Protein AF-A0A935S6W1-F1 (afdb_monomer)

Secondary structure (DSSP, 8-state):
-HHHHHHHHHHHHHHHHHT-TTSTT--HHHHHHHHHHHHHHHHHHHHHHHHHSTT-EEEEEETTEEEEE--GGGHHHHHHHHHHHHHHH-PPPPP--EEEEEEEETTEEEEEETTS-EEEEGGG-S--TTT----TTTS--TTHHHHHHHHHHHHH---HHHHHHH---HHHH-EEEE--SSEEEEEEEEETTEEEEEE--SEEEEEEESSSBEEEEEETTT--EEESS-SS-EEEE-SS-----GGGG-B-HHHHHHHHHHHHHHHS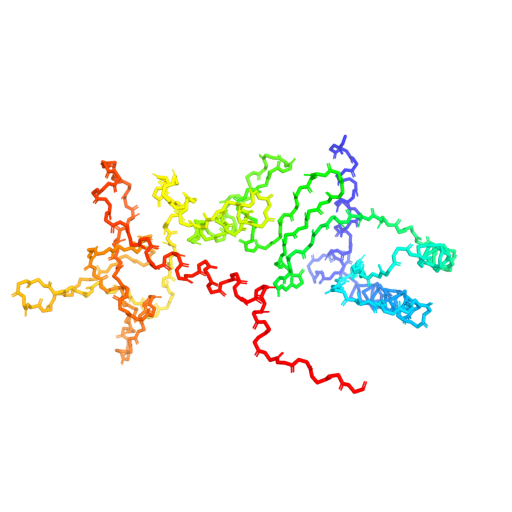----SPP---

Radius of gyration: 24.7 Å; Cα contacts (8 Å, |Δi|>4): 352; chains: 1; bounding box: 65×42×62 Å

Foldseek 3Di:
DVVVVVVVVVVVVLLVQCCDPPHPSPPVPVNVVVQVVQVVLVVVLVVQCPVPAPPKDWDEDDSHDTDIDGDPVCVVVNVVSQVVSCVVVVDDDDDFAFPDKQDPDRQAIWTQGPVRDIDGGDPLPPDPPPPNDCPPPPHFLAQQLLSVLLCCCVNVVDHSVRSVVPDLDVSNQKGKDADDDQKWKWWWDQDPNDTDIDTDDRIFIKGWAPDATWIWIAGNPPGDIDTPDDDDTHIDTCPDDDDDPSVVRRHDSVVSSVSNVVVVCSRVVPCPDDPPDD

Mean predicted aligned error: 8.98 Å

Sequence (278 aa):
MAIIEGFKEAANASYGNSNSIHSWLYDPKYTMETTINGQLLITMLVEQWILNIPEAQLLQTNTDGATLRFPKEYLPVYEEICKAWEITTKLTLEFADYQAMYIWDVNNYIGHYTSGKVKCKGRFEWEDLQNHKVSHLSKNKSHLIVSKALFNYFIHDIPPEKYISENRNIYDYCAGIRVKGDWKFVQSCYVKGKLVEKDLQATLRYYISTTGCKIIKRNISDGREIQVEAGTWLQQEFNIYEEKPWESYNVDDSYYLNEIYKEINNLVPVTNQLKMEF

Structure (mmCIF, N/CA/C/O backbone):
data_AF-A0A935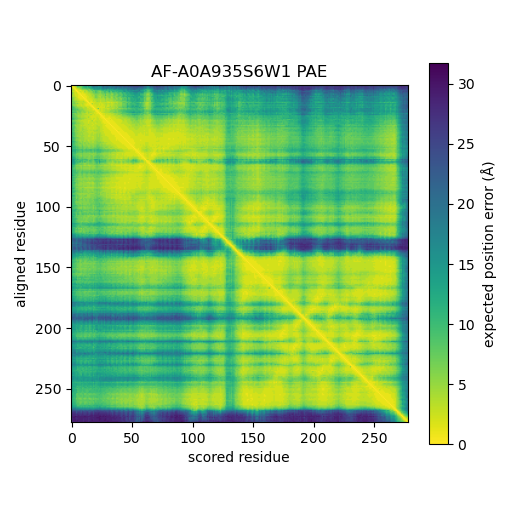S6W1-F1
#
_entry.id   AF-A0A935S6W1-F1
#
loop_
_atom_site.group_PDB
_atom_site.id
_atom_site.type_symbol
_atom_site.label_atom_id
_atom_site.label_alt_id
_atom_site.label_comp_id
_atom_site.label_asym_id
_atom_site.label_entity_id
_atom_site.label_seq_id
_atom_site.pdbx_PDB_ins_code
_atom_site.Cartn_x
_atom_site.Cartn_y
_atom_site.Cartn_z
_atom_site.occupancy
_atom_site.B_iso_or_equiv
_atom_site.auth_seq_id
_atom_site.auth_comp_id
_atom_site.auth_asym_id
_atom_site.auth_atom_id
_atom_site.pdbx_PDB_model_num
ATOM 1 N N . MET A 1 1 ? 24.262 -15.117 0.587 1.00 48.84 1 MET A N 1
ATOM 2 C CA . MET A 1 1 ? 23.266 -14.043 0.366 1.00 48.84 1 MET A CA 1
ATOM 3 C C . MET A 1 1 ? 23.433 -12.873 1.330 1.00 48.84 1 MET A C 1
ATOM 5 O O . MET A 1 1 ? 23.639 -11.779 0.833 1.00 48.84 1 MET A O 1
ATOM 9 N N . ALA A 1 2 ? 23.464 -13.071 2.656 1.00 55.12 2 ALA A N 1
ATOM 10 C CA . ALA A 1 2 ? 23.562 -11.965 3.630 1.00 55.12 2 ALA A CA 1
ATOM 11 C C . ALA A 1 2 ? 24.758 -11.002 3.430 1.00 55.12 2 ALA A C 1
ATOM 13 O O . ALA A 1 2 ? 24.611 -9.799 3.608 1.00 55.12 2 ALA A O 1
ATOM 14 N N . ILE A 1 3 ? 25.926 -11.510 3.015 1.00 60.03 3 ILE A N 1
ATOM 15 C CA . ILE A 1 3 ? 27.120 -10.678 2.764 1.00 60.03 3 ILE A CA 1
ATOM 16 C C . ILE A 1 3 ? 26.911 -9.724 1.570 1.00 60.03 3 ILE A C 1
ATOM 18 O O . ILE A 1 3 ? 27.333 -8.577 1.627 1.00 60.03 3 ILE A O 1
ATOM 22 N N . ILE A 1 4 ? 26.218 -10.166 0.513 1.00 69.31 4 ILE A N 1
ATOM 23 C CA . ILE A 1 4 ? 25.967 -9.356 -0.695 1.00 69.31 4 ILE A CA 1
ATOM 24 C C . ILE A 1 4 ? 24.925 -8.270 -0.401 1.00 69.31 4 ILE A C 1
ATOM 26 O O . ILE A 1 4 ? 25.126 -7.116 -0.770 1.00 69.31 4 ILE A O 1
ATOM 30 N N . GLU A 1 5 ? 23.851 -8.614 0.318 1.00 64.06 5 GLU A N 1
ATOM 31 C CA . GLU A 1 5 ? 22.860 -7.625 0.767 1.00 64.06 5 GLU A CA 1
ATOM 32 C C . GLU A 1 5 ? 23.493 -6.578 1.693 1.00 64.06 5 GLU A C 1
ATOM 34 O O . GLU A 1 5 ? 23.247 -5.389 1.525 1.00 64.06 5 GLU A O 1
ATOM 39 N N . GLY A 1 6 ? 24.381 -6.993 2.605 1.00 71.31 6 GLY A N 1
ATOM 40 C CA . GLY A 1 6 ? 25.103 -6.073 3.486 1.00 71.31 6 GLY A CA 1
ATOM 41 C C . GLY A 1 6 ? 25.972 -5.057 2.737 1.00 71.31 6 GLY A C 1
ATOM 42 O O . GLY A 1 6 ? 25.984 -3.883 3.100 1.00 71.31 6 GLY A O 1
ATOM 43 N N . PHE A 1 7 ? 26.657 -5.468 1.663 1.00 78.50 7 PHE A N 1
ATOM 44 C CA . PHE A 1 7 ? 27.426 -4.538 0.826 1.00 78.50 7 PHE A CA 1
ATOM 45 C C . PHE A 1 7 ? 26.536 -3.583 0.029 1.00 78.50 7 PHE A C 1
ATOM 47 O O . PHE A 1 7 ? 26.880 -2.409 -0.102 1.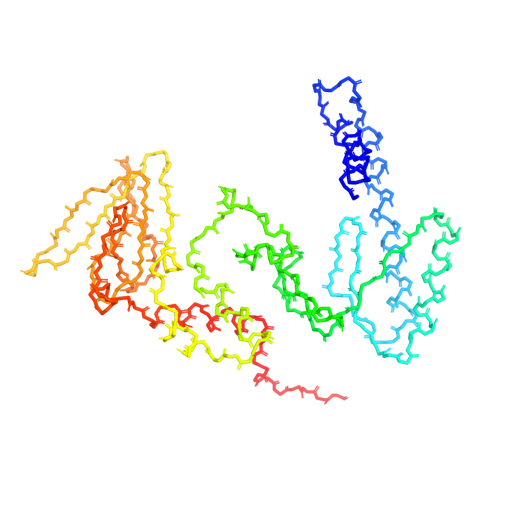00 78.50 7 PHE A O 1
ATOM 54 N N . LYS A 1 8 ? 25.382 -4.056 -0.458 1.00 76.25 8 LYS A N 1
ATOM 55 C CA . LYS A 1 8 ? 24.392 -3.202 -1.127 1.00 76.25 8 LYS A CA 1
ATOM 56 C C . LYS A 1 8 ? 23.873 -2.117 -0.180 1.00 76.25 8 LYS A C 1
ATOM 58 O O . LYS A 1 8 ? 23.869 -0.942 -0.540 1.00 76.25 8 LYS A O 1
ATOM 63 N N . GLU A 1 9 ? 23.504 -2.494 1.042 1.0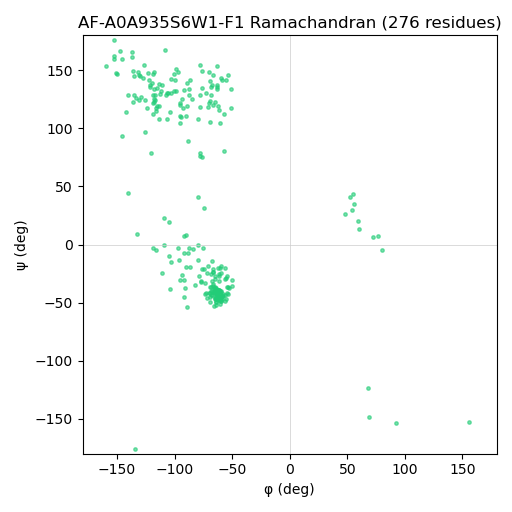0 78.88 9 GLU A N 1
ATOM 64 C CA . GLU A 1 9 ? 23.057 -1.543 2.066 1.00 78.88 9 GLU A CA 1
ATOM 65 C C . GLU A 1 9 ? 24.166 -0.557 2.457 1.00 78.88 9 GLU A C 1
ATOM 67 O O . GLU A 1 9 ? 23.918 0.643 2.542 1.00 78.88 9 GLU A O 1
ATOM 72 N N . ALA A 1 10 ? 25.410 -1.020 2.621 1.00 79.94 10 ALA A N 1
ATOM 73 C CA . ALA A 1 10 ? 26.544 -0.146 2.927 1.00 79.94 10 ALA A CA 1
ATOM 74 C C . ALA A 1 10 ? 26.835 0.867 1.800 1.00 79.94 10 ALA A C 1
ATOM 76 O O . ALA A 1 10 ? 27.119 2.035 2.075 1.00 79.94 10 ALA A O 1
ATOM 77 N N . ALA A 1 11 ? 26.724 0.449 0.535 1.00 79.12 11 ALA A N 1
ATOM 78 C CA . ALA A 1 11 ? 26.878 1.342 -0.610 1.00 79.12 11 ALA A CA 1
ATOM 79 C C . ALA A 1 11 ? 25.775 2.416 -0.627 1.00 79.12 11 ALA A C 1
ATOM 81 O O . ALA A 1 11 ? 26.072 3.608 -0.713 1.00 79.12 11 ALA A O 1
ATOM 82 N N . ASN A 1 12 ? 24.517 2.011 -0.427 1.00 81.81 12 ASN A N 1
ATOM 83 C CA . ASN A 1 12 ? 23.369 2.922 -0.388 1.00 81.81 12 ASN A CA 1
ATOM 84 C C . ASN A 1 12 ? 23.383 3.858 0.832 1.00 81.81 12 ASN A C 1
ATOM 86 O O . ASN A 1 12 ? 22.937 5.005 0.744 1.00 81.81 12 ASN A O 1
ATOM 90 N N . ALA A 1 13 ? 23.937 3.413 1.962 1.00 82.56 13 ALA A N 1
ATOM 91 C CA . ALA A 1 13 ? 24.075 4.229 3.166 1.00 82.56 13 ALA A CA 1
ATOM 92 C C . ALA A 1 13 ? 24.959 5.461 2.935 1.00 82.56 13 ALA A C 1
ATOM 94 O O . ALA A 1 13 ? 24.709 6.507 3.531 1.00 82.56 13 ALA A O 1
ATOM 95 N N . SER A 1 14 ? 25.956 5.368 2.049 1.00 82.81 14 SER A N 1
ATOM 96 C CA . SER A 1 14 ? 26.823 6.496 1.681 1.00 82.81 14 SER A CA 1
ATOM 97 C C . SER A 1 14 ? 26.014 7.641 1.063 1.00 82.81 14 SER A C 1
ATOM 99 O O . SER A 1 14 ? 26.142 8.784 1.495 1.00 82.81 14 SER A O 1
ATOM 101 N N . TYR A 1 15 ? 25.112 7.315 0.131 1.00 84.69 15 TYR A N 1
ATOM 102 C CA . TYR A 1 15 ? 24.179 8.268 -0.476 1.00 84.69 15 TYR A CA 1
ATOM 103 C C . TYR A 1 15 ? 23.151 8.807 0.536 1.00 84.69 15 TYR A C 1
ATOM 105 O O . TYR A 1 15 ? 22.868 10.001 0.574 1.00 84.69 15 TYR A O 1
ATOM 113 N N . GLY A 1 16 ? 22.608 7.963 1.420 1.00 83.81 16 GLY A N 1
ATOM 114 C CA . GLY A 1 16 ? 21.692 8.441 2.467 1.00 83.81 16 GLY A CA 1
ATOM 115 C C . GLY A 1 16 ? 22.363 9.435 3.425 1.00 83.81 16 GLY A C 1
ATOM 116 O O . GLY A 1 16 ? 21.780 10.449 3.814 1.00 83.81 16 GLY A O 1
ATOM 117 N N . ASN A 1 17 ? 23.623 9.169 3.766 1.00 86.00 17 ASN A N 1
ATOM 118 C CA . ASN A 1 17 ? 24.421 9.987 4.668 1.00 86.00 17 ASN A CA 1
ATOM 119 C C . ASN A 1 17 ? 24.904 11.298 4.043 1.00 86.00 17 ASN A C 1
ATOM 121 O O . ASN A 1 17 ? 25.191 12.225 4.801 1.00 86.00 17 ASN A O 1
ATOM 125 N N . SER A 1 18 ? 24.956 11.424 2.714 1.00 86.12 18 SER A N 1
ATOM 126 C CA . SER A 1 18 ? 25.301 12.696 2.071 1.00 86.12 18 SER A CA 1
ATOM 127 C C . SER A 1 18 ? 24.205 13.754 2.190 1.00 86.12 18 SER A C 1
ATOM 129 O O . SER A 1 18 ? 24.500 14.942 2.105 1.00 86.12 18 SER A O 1
ATOM 131 N N . ASN A 1 19 ? 22.964 13.357 2.488 1.00 88.19 19 ASN A N 1
ATOM 132 C CA . ASN A 1 19 ? 21.855 14.283 2.740 1.00 88.19 19 ASN A CA 1
ATOM 133 C C . ASN A 1 19 ? 21.677 14.653 4.229 1.00 88.19 19 ASN A C 1
ATOM 135 O O . ASN A 1 19 ? 20.850 15.494 4.577 1.00 88.19 19 ASN A O 1
ATOM 139 N N . SER A 1 20 ? 22.413 14.009 5.140 1.00 87.81 20 SER A N 1
ATOM 140 C CA . SER A 1 20 ? 22.263 14.226 6.582 1.00 87.81 20 SER A CA 1
ATOM 141 C C . SER A 1 20 ? 23.226 15.296 7.083 1.00 87.81 20 SER A C 1
ATOM 143 O O . SER A 1 20 ? 24.433 15.083 7.086 1.00 87.81 20 SER A O 1
ATOM 145 N N . ILE A 1 21 ? 22.702 16.410 7.601 1.00 87.56 21 ILE A N 1
ATOM 146 C CA . ILE A 1 21 ? 23.502 17.525 8.151 1.00 87.56 21 ILE A CA 1
ATOM 147 C C . ILE A 1 21 ? 24.418 17.126 9.321 1.00 87.56 21 ILE A C 1
ATOM 149 O O . ILE A 1 21 ? 25.340 17.857 9.669 1.00 87.56 21 ILE A O 1
ATOM 153 N N . HIS A 1 22 ? 24.143 15.987 9.961 1.00 89.69 22 HIS A N 1
ATOM 154 C CA . HIS A 1 22 ? 24.909 15.467 11.096 1.00 89.69 22 HIS A CA 1
ATOM 155 C C . HIS A 1 22 ? 25.945 14.418 10.682 1.00 89.69 22 HIS A C 1
ATOM 157 O O . HIS A 1 22 ? 26.681 13.905 11.523 1.00 89.69 22 HIS A O 1
ATOM 163 N N . SER A 1 23 ? 25.979 14.062 9.400 1.00 89.00 23 SER A N 1
ATOM 164 C CA . SER A 1 23 ? 26.914 13.093 8.858 1.00 89.00 23 SER A CA 1
ATOM 165 C C . SER A 1 23 ? 28.222 13.766 8.462 1.00 89.00 23 SER A C 1
ATOM 167 O O . SER A 1 23 ? 28.236 14.842 7.870 1.00 89.00 23 SER A O 1
ATOM 169 N N . TRP A 1 24 ? 29.337 13.085 8.707 1.00 88.94 24 TRP A N 1
ATOM 170 C CA . TRP A 1 24 ? 30.647 13.498 8.198 1.00 88.94 24 TRP A CA 1
ATOM 171 C C . TRP A 1 24 ? 30.757 13.383 6.664 1.00 88.94 24 TRP A C 1
ATOM 173 O O . TRP A 1 24 ? 31.675 13.947 6.080 1.00 88.94 24 TRP A O 1
ATOM 183 N N . LEU A 1 25 ? 29.819 12.674 6.023 1.00 88.31 25 LEU A N 1
ATOM 184 C CA . LEU A 1 25 ? 29.682 12.546 4.567 1.00 88.31 25 LEU A CA 1
ATOM 185 C C . LEU A 1 25 ? 28.745 13.595 3.950 1.00 88.31 25 LEU A C 1
ATOM 187 O O . LEU A 1 25 ? 28.404 13.461 2.779 1.00 88.31 25 LEU A O 1
ATOM 191 N N . TYR A 1 26 ? 28.280 14.589 4.717 1.00 90.44 26 TYR A N 1
ATOM 192 C CA . TYR A 1 26 ? 27.304 15.570 4.241 1.00 90.44 26 TYR A CA 1
ATOM 193 C C . TYR A 1 26 ? 27.795 16.316 2.990 1.00 90.44 26 TYR A C 1
ATOM 195 O O . TYR A 1 26 ? 28.722 17.124 3.052 1.00 90.44 26 TYR A O 1
ATOM 203 N N . ASP A 1 27 ? 27.125 16.060 1.869 1.00 90.62 27 ASP A N 1
ATOM 204 C CA . ASP A 1 27 ? 27.314 16.729 0.588 1.00 90.62 27 ASP A CA 1
ATOM 205 C C . ASP A 1 27 ? 25.948 16.825 -0.129 1.00 90.62 27 ASP A C 1
ATOM 207 O O . ASP A 1 27 ? 25.509 15.898 -0.832 1.00 90.62 27 ASP A O 1
ATOM 211 N N . PRO A 1 28 ? 25.229 17.949 0.047 1.00 89.25 28 PRO A N 1
ATOM 212 C CA . PRO A 1 28 ? 23.928 18.142 -0.582 1.00 89.25 28 PRO A CA 1
ATOM 213 C C . PRO A 1 28 ? 24.037 18.281 -2.107 1.00 89.25 28 PRO A C 1
ATOM 215 O O . PRO A 1 28 ? 23.080 17.954 -2.810 1.00 89.25 28 PRO A O 1
ATOM 218 N N . LYS A 1 29 ? 25.189 18.721 -2.641 1.00 91.56 29 LYS A N 1
ATOM 219 C CA . LYS A 1 29 ? 25.395 18.828 -4.089 1.00 91.56 29 LYS A CA 1
ATOM 220 C C . LYS A 1 29 ? 25.476 17.436 -4.705 1.00 91.56 29 LYS A C 1
ATOM 222 O O . LYS A 1 29 ? 24.740 17.168 -5.648 1.00 91.56 2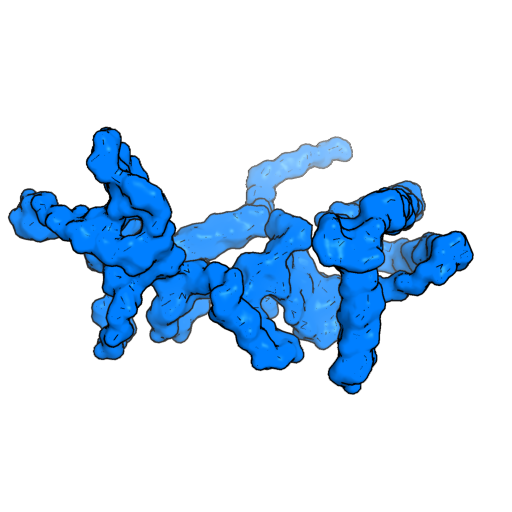9 LYS A O 1
ATOM 227 N N . TYR A 1 30 ? 26.296 16.552 -4.138 1.00 89.31 30 TYR A N 1
ATOM 228 C CA . TYR A 1 30 ? 26.402 15.159 -4.581 1.00 89.31 30 TYR A CA 1
ATOM 229 C C . TYR A 1 30 ? 25.043 14.442 -4.560 1.00 89.31 30 TYR A C 1
ATOM 231 O O . TYR A 1 30 ? 24.668 13.766 -5.522 1.00 89.31 30 TYR A O 1
ATOM 239 N N . THR A 1 31 ? 24.270 14.643 -3.489 1.00 88.31 31 THR A N 1
ATOM 240 C CA . THR A 1 31 ? 22.926 14.062 -3.342 1.00 88.31 31 THR A CA 1
ATOM 241 C C . THR A 1 31 ? 21.987 14.526 -4.463 1.00 88.31 31 THR A C 1
ATOM 243 O O . THR A 1 31 ? 21.323 13.710 -5.107 1.00 88.31 31 THR A O 1
ATOM 246 N N . MET A 1 32 ? 21.936 15.834 -4.727 1.00 90.56 32 MET A N 1
ATOM 247 C CA . MET A 1 32 ? 21.066 16.396 -5.765 1.00 90.56 32 MET A CA 1
ATOM 248 C C . MET A 1 32 ? 21.522 16.025 -7.177 1.00 90.56 32 MET A C 1
ATOM 250 O O . MET A 1 32 ? 20.701 15.672 -8.015 1.00 90.56 32 MET A O 1
ATOM 254 N N . GLU A 1 33 ? 22.825 16.058 -7.444 1.00 91.44 33 GLU A N 1
ATOM 255 C CA . GLU A 1 33 ? 23.381 15.685 -8.746 1.00 91.44 33 GLU A CA 1
ATOM 256 C C . GLU A 1 33 ? 23.056 14.224 -9.082 1.00 91.44 33 GLU A C 1
ATOM 258 O O . GLU A 1 33 ? 22.608 13.922 -10.187 1.00 91.44 33 GLU A O 1
ATOM 263 N N . THR A 1 34 ? 23.170 13.328 -8.099 1.00 88.44 34 THR A N 1
ATOM 264 C CA . THR A 1 34 ? 22.818 11.912 -8.265 1.00 88.44 34 THR A CA 1
ATOM 265 C C . THR A 1 34 ? 21.322 11.722 -8.536 1.00 88.44 34 THR A C 1
ATOM 267 O O . THR A 1 34 ? 20.957 10.984 -9.451 1.00 88.44 34 THR A O 1
ATOM 270 N N . THR A 1 35 ? 20.439 12.397 -7.788 1.00 89.75 35 THR A N 1
ATOM 271 C CA . THR A 1 35 ? 18.979 12.240 -7.961 1.00 89.75 35 THR A CA 1
ATOM 272 C C . THR A 1 35 ? 18.466 12.816 -9.268 1.00 89.75 35 THR A C 1
ATOM 274 O O . THR A 1 35 ? 17.690 12.155 -9.957 1.00 89.75 35 THR A O 1
ATOM 277 N N . ILE A 1 36 ? 18.910 14.021 -9.628 1.00 91.31 36 ILE A N 1
ATOM 278 C CA . ILE A 1 36 ? 18.504 14.685 -10.869 1.00 91.31 36 ILE A CA 1
ATOM 279 C C . ILE A 1 36 ? 18.964 13.856 -12.066 1.00 91.31 36 ILE A C 1
ATOM 281 O O . ILE A 1 36 ? 18.160 13.571 -12.952 1.00 91.31 36 ILE A O 1
ATOM 285 N N . ASN A 1 37 ? 20.220 13.398 -12.067 1.00 91.56 37 ASN A N 1
ATOM 286 C CA . ASN A 1 37 ? 20.717 12.538 -13.137 1.00 91.56 37 ASN A CA 1
ATOM 287 C C . ASN A 1 37 ? 19.917 11.232 -13.220 1.00 91.56 37 ASN A C 1
ATOM 289 O O . ASN A 1 37 ? 19.485 10.868 -14.308 1.00 91.56 37 ASN A O 1
ATOM 293 N N . GLY A 1 38 ? 19.640 10.564 -12.094 1.00 90.25 38 GLY A N 1
ATOM 294 C CA . GLY A 1 38 ? 18.822 9.346 -12.084 1.00 90.25 38 GLY A CA 1
ATOM 295 C C . GLY A 1 38 ? 17.442 9.549 -12.722 1.00 90.25 38 GLY A C 1
ATOM 296 O O . GLY A 1 38 ? 17.045 8.788 -13.605 1.00 90.25 38 GLY A O 1
ATOM 297 N N . GLN A 1 39 ? 16.745 10.627 -12.354 1.00 90.94 39 GLN A N 1
ATOM 298 C CA . GLN A 1 39 ? 15.432 10.955 -12.918 1.00 90.94 39 GLN A CA 1
ATOM 299 C C . GLN A 1 39 ? 15.497 11.264 -14.418 1.00 90.94 39 GLN A C 1
ATOM 301 O O . GLN A 1 39 ? 14.649 10.790 -15.178 1.00 90.94 39 GLN A O 1
ATOM 306 N N . LEU A 1 40 ? 16.504 12.020 -14.866 1.00 92.62 40 LEU A N 1
ATOM 307 C CA . LEU A 1 40 ? 16.692 12.339 -16.284 1.00 92.62 40 LEU A CA 1
ATOM 308 C C . LEU A 1 40 ? 17.003 11.087 -17.112 1.00 92.62 40 LEU A C 1
ATOM 310 O O . LEU A 1 40 ? 16.454 10.922 -18.199 1.00 92.62 40 LEU A O 1
ATOM 314 N N . LEU A 1 41 ? 17.827 10.177 -16.588 1.00 93.12 41 LEU A N 1
ATOM 315 C CA . LEU A 1 41 ? 18.189 8.936 -17.273 1.00 93.12 41 LEU A CA 1
ATOM 316 C C . LEU A 1 41 ? 16.990 7.993 -17.447 1.00 93.12 41 LEU A C 1
ATOM 318 O O . LEU A 1 41 ? 16.818 7.426 -18.528 1.00 93.12 41 LEU A O 1
ATOM 322 N N . ILE A 1 42 ? 16.140 7.853 -16.424 1.00 92.56 42 ILE A N 1
ATOM 323 C CA . ILE A 1 42 ? 14.894 7.076 -16.529 1.00 92.56 42 ILE A CA 1
ATOM 324 C C . ILE A 1 42 ? 13.899 7.761 -17.469 1.00 92.56 42 ILE A C 1
ATOM 326 O O . ILE A 1 42 ? 13.261 7.090 -18.276 1.00 92.56 42 ILE A O 1
ATOM 330 N N . THR A 1 43 ? 13.798 9.092 -17.420 1.00 93.25 43 THR A N 1
ATOM 331 C CA . THR A 1 43 ? 12.924 9.857 -18.327 1.00 93.25 43 THR A CA 1
ATOM 332 C C . THR A 1 43 ? 13.333 9.649 -19.783 1.00 93.25 43 THR A C 1
ATOM 334 O O . THR A 1 43 ? 12.479 9.365 -20.618 1.00 93.25 43 THR A O 1
ATOM 337 N N . MET A 1 44 ? 14.636 9.691 -20.070 1.00 93.81 44 MET A N 1
ATOM 338 C CA . MET A 1 44 ? 15.187 9.397 -21.393 1.00 93.81 44 MET A CA 1
ATOM 339 C C . MET A 1 44 ? 14.803 7.987 -21.867 1.00 93.81 44 MET A C 1
ATOM 341 O O . MET A 1 44 ? 14.391 7.822 -23.010 1.00 93.81 44 MET A O 1
ATOM 345 N N . LEU A 1 45 ? 14.895 6.972 -21.000 1.00 93.88 45 LEU A N 1
ATOM 346 C CA . LEU A 1 45 ? 14.512 5.596 -21.342 1.00 93.88 45 LEU A CA 1
ATOM 347 C C . LEU A 1 45 ? 13.015 5.478 -21.661 1.00 93.88 45 LEU A C 1
ATOM 349 O O . LEU A 1 45 ? 12.631 4.892 -22.671 1.00 93.88 45 LEU A O 1
ATOM 353 N N . VAL A 1 46 ? 12.174 6.063 -20.807 1.00 94.19 46 VAL A N 1
ATOM 354 C CA . VAL A 1 46 ? 10.716 6.041 -20.959 1.00 94.19 46 VAL A CA 1
ATOM 355 C C . VAL A 1 46 ? 10.278 6.759 -22.234 1.0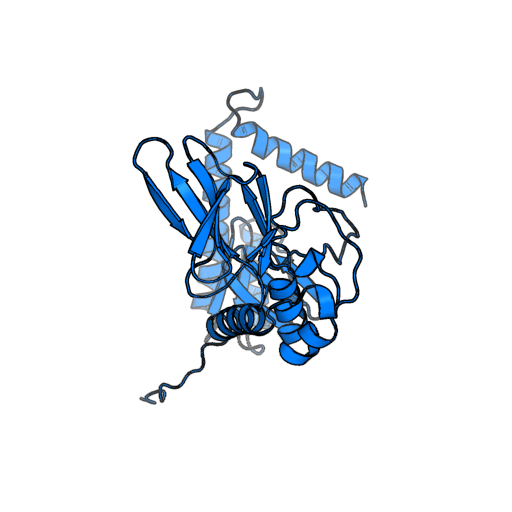0 94.19 46 VAL A C 1
ATOM 357 O O . VAL A 1 46 ? 9.419 6.250 -22.951 1.00 94.19 46 VAL A O 1
ATOM 360 N N . GLU A 1 47 ? 10.878 7.908 -22.546 1.00 94.25 47 GLU A N 1
ATOM 361 C CA . GLU A 1 47 ? 10.603 8.644 -23.781 1.00 94.25 47 GLU A CA 1
ATOM 362 C C . GLU A 1 47 ? 10.946 7.801 -25.016 1.00 94.25 47 GLU A C 1
ATOM 364 O O . GLU A 1 47 ? 10.121 7.679 -25.922 1.00 94.25 47 GLU A O 1
ATOM 369 N N . GLN A 1 48 ? 12.110 7.140 -25.026 1.00 93.81 48 GLN A N 1
ATOM 370 C CA . GLN A 1 48 ? 12.490 6.248 -26.125 1.00 93.81 48 GLN A CA 1
ATOM 371 C C . GLN A 1 48 ? 11.492 5.101 -26.306 1.00 93.81 48 GLN A C 1
ATOM 373 O O . GLN A 1 48 ? 11.137 4.783 -27.439 1.00 93.81 48 GLN A O 1
ATOM 378 N N . TRP A 1 49 ? 10.995 4.499 -25.224 1.00 94.25 49 TRP A N 1
ATOM 379 C CA . TRP A 1 49 ? 9.970 3.461 -25.334 1.00 94.25 49 TRP A CA 1
ATOM 380 C C . TRP A 1 49 ? 8.662 3.988 -25.922 1.00 94.25 49 TRP A C 1
ATOM 382 O O . TRP A 1 49 ? 8.140 3.390 -26.857 1.00 94.25 49 TRP A O 1
ATOM 392 N N . ILE A 1 50 ? 8.146 5.106 -25.405 1.00 93.69 50 ILE A N 1
ATOM 393 C CA . ILE A 1 50 ? 6.848 5.651 -25.829 1.00 93.69 50 ILE A CA 1
ATOM 394 C C . ILE A 1 50 ? 6.883 6.107 -27.295 1.00 93.69 50 ILE A C 1
ATOM 396 O O . ILE A 1 50 ? 5.896 5.944 -28.008 1.00 93.69 50 ILE A O 1
ATOM 400 N N . LEU A 1 51 ? 8.004 6.665 -27.759 1.00 93.31 51 LEU A N 1
ATOM 401 C CA . LEU A 1 51 ? 8.123 7.168 -29.131 1.00 93.31 51 LEU A CA 1
ATOM 402 C C . LEU A 1 51 ? 8.327 6.063 -30.175 1.00 93.31 51 LEU A C 1
ATOM 404 O O . LEU A 1 51 ? 7.897 6.227 -31.315 1.00 93.31 51 LEU A O 1
ATOM 408 N N . ASN A 1 52 ? 8.987 4.960 -29.811 1.00 93.56 52 ASN A N 1
ATOM 409 C CA . ASN A 1 52 ? 9.376 3.918 -30.767 1.00 93.56 52 ASN A CA 1
ATOM 410 C C . ASN A 1 52 ? 8.492 2.663 -30.717 1.00 93.56 52 ASN A C 1
ATOM 412 O O . ASN A 1 52 ? 8.551 1.852 -31.640 1.00 93.56 52 ASN A O 1
ATOM 416 N N . ILE A 1 53 ? 7.686 2.482 -29.666 1.00 93.31 53 ILE A N 1
ATOM 417 C CA . ILE A 1 53 ? 6.814 1.314 -29.504 1.00 93.31 53 ILE A CA 1
ATOM 418 C C . ILE A 1 53 ? 5.347 1.762 -29.577 1.00 93.31 53 ILE A C 1
ATOM 420 O O . ILE A 1 53 ? 4.839 2.375 -28.634 1.00 93.31 53 ILE A O 1
ATOM 424 N N . PRO A 1 54 ? 4.637 1.448 -30.674 1.00 91.38 54 PRO A N 1
ATOM 425 C CA . PRO A 1 54 ? 3.204 1.688 -30.783 1.00 91.38 54 PRO A CA 1
ATOM 426 C C . PRO A 1 54 ? 2.427 1.031 -29.638 1.00 91.38 54 PRO A C 1
ATOM 428 O O . PRO A 1 54 ? 2.754 -0.070 -29.196 1.00 91.38 54 PRO A O 1
ATOM 431 N N . GLU A 1 55 ? 1.398 1.724 -29.147 1.00 90.31 55 GLU A N 1
ATOM 432 C CA . GLU A 1 55 ? 0.545 1.276 -28.032 1.00 90.31 55 GLU A CA 1
ATOM 433 C C . GLU A 1 55 ? 1.286 1.038 -26.701 1.00 90.31 55 GLU A C 1
ATOM 435 O O . GLU A 1 55 ? 0.718 0.472 -25.762 1.00 90.31 55 GLU A O 1
ATOM 440 N N . ALA A 1 56 ? 2.536 1.497 -26.580 1.00 92.38 56 ALA A N 1
ATOM 441 C CA . ALA A 1 56 ? 3.251 1.466 -25.318 1.00 92.38 56 ALA A CA 1
ATOM 442 C C . ALA A 1 56 ? 2.577 2.384 -24.293 1.00 92.38 56 ALA A C 1
ATOM 444 O O . ALA A 1 56 ? 2.434 3.592 -24.485 1.00 92.38 56 ALA A O 1
ATOM 445 N N . GLN A 1 57 ? 2.192 1.799 -23.165 1.00 90.81 57 GLN A N 1
ATOM 446 C CA . GLN A 1 57 ? 1.597 2.499 -22.044 1.00 90.81 57 GLN A CA 1
ATOM 447 C C . GLN A 1 57 ? 2.519 2.406 -20.835 1.00 90.81 57 GLN A C 1
ATOM 449 O O . GLN A 1 57 ? 2.787 1.325 -20.304 1.00 90.81 57 GLN A O 1
ATOM 454 N N . LEU A 1 58 ? 2.967 3.563 -20.363 1.00 91.81 58 LEU A N 1
ATOM 455 C CA . LEU A 1 58 ? 3.669 3.672 -19.096 1.00 91.81 58 LEU A CA 1
ATOM 456 C C .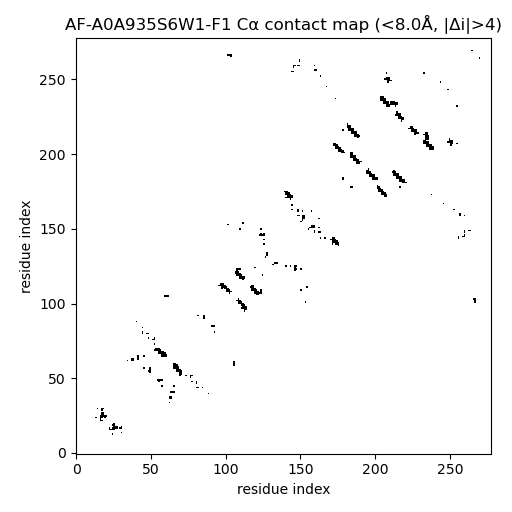 LEU A 1 58 ? 2.684 3.445 -17.944 1.00 91.81 58 LEU A C 1
ATOM 458 O O . LEU A 1 58 ? 1.721 4.195 -17.795 1.00 91.81 58 LEU A O 1
ATOM 462 N N . LEU A 1 59 ? 2.919 2.407 -17.142 1.00 89.12 59 LEU A N 1
ATOM 463 C CA . LEU A 1 59 ? 2.046 2.049 -16.021 1.00 89.12 59 LEU A CA 1
ATOM 464 C C . LEU A 1 59 ? 2.486 2.709 -14.714 1.00 89.12 59 LEU A C 1
ATOM 466 O O . LEU A 1 59 ? 1.663 3.234 -13.970 1.00 89.12 59 LEU A O 1
ATOM 470 N N . GLN A 1 60 ? 3.785 2.673 -14.426 1.00 87.25 60 GLN A N 1
ATOM 471 C CA . GLN A 1 60 ? 4.377 3.265 -13.229 1.00 87.25 60 GLN A CA 1
ATOM 472 C C . GLN A 1 60 ? 5.808 3.699 -13.508 1.00 87.25 60 GLN A C 1
ATOM 474 O O . GLN A 1 60 ? 6.542 3.024 -14.230 1.00 87.25 60 GLN A O 1
ATOM 479 N N . THR A 1 61 ? 6.221 4.776 -12.851 1.00 87.81 61 THR A N 1
ATOM 480 C CA . THR A 1 61 ? 7.626 5.150 -12.697 1.00 87.81 61 THR A CA 1
ATOM 481 C C . THR A 1 61 ? 7.905 5.443 -11.234 1.00 87.81 61 THR A C 1
ATOM 483 O O . THR A 1 61 ? 7.048 5.947 -10.505 1.00 87.81 61 THR A O 1
ATOM 486 N N . ASN A 1 62 ? 9.106 5.097 -10.797 1.00 81.19 62 ASN A N 1
ATOM 487 C CA . ASN A 1 62 ? 9.648 5.462 -9.500 1.00 81.19 62 ASN A CA 1
ATOM 488 C C . ASN A 1 62 ? 11.095 5.951 -9.682 1.00 81.19 62 ASN A C 1
ATOM 490 O O . ASN A 1 62 ? 11.582 6.048 -10.807 1.00 81.19 62 ASN A O 1
ATOM 494 N N . THR A 1 63 ? 11.782 6.253 -8.581 1.00 73.38 63 THR A N 1
ATOM 495 C CA . THR A 1 63 ? 13.141 6.816 -8.560 1.00 73.38 63 THR A CA 1
ATOM 496 C C . THR A 1 63 ? 14.159 6.058 -9.420 1.00 73.38 63 THR A C 1
ATOM 498 O O . THR A 1 63 ? 15.044 6.684 -9.994 1.00 73.38 63 THR A O 1
ATOM 501 N N . ASP A 1 64 ? 14.049 4.733 -9.503 1.00 78.44 64 ASP A N 1
ATOM 502 C CA . ASP A 1 64 ? 15.047 3.842 -10.103 1.00 78.44 64 ASP A CA 1
ATOM 503 C C . ASP A 1 64 ? 14.454 2.810 -11.076 1.00 78.44 64 ASP A C 1
ATOM 505 O O . ASP A 1 64 ? 15.155 1.905 -11.523 1.00 78.44 64 ASP A O 1
ATOM 509 N N . GLY A 1 65 ? 13.170 2.925 -11.425 1.00 85.69 65 GLY A N 1
ATOM 510 C CA . GLY A 1 65 ? 12.508 1.923 -12.251 1.00 85.69 65 GLY A CA 1
ATOM 511 C C . GLY A 1 65 ? 11.247 2.424 -12.935 1.00 85.69 65 GLY A C 1
ATOM 512 O O . GLY A 1 65 ? 10.562 3.328 -12.456 1.00 85.69 65 GLY A O 1
ATOM 513 N N . ALA A 1 66 ? 10.926 1.797 -14.060 1.00 90.94 66 ALA A N 1
ATOM 514 C CA . ALA A 1 66 ? 9.731 2.067 -14.840 1.00 90.94 66 ALA A CA 1
ATOM 515 C C . ALA A 1 66 ? 9.076 0.747 -15.262 1.00 90.94 66 ALA A C 1
ATOM 517 O O . ALA A 1 66 ? 9.755 -0.246 -15.509 1.00 90.94 66 ALA A O 1
ATOM 518 N N . THR A 1 67 ? 7.747 0.735 -15.317 1.00 91.81 67 THR A N 1
ATOM 519 C CA . THR A 1 67 ? 6.949 -0.411 -15.762 1.00 91.81 67 THR A CA 1
ATOM 520 C C . THR A 1 67 ? 6.162 -0.017 -17.000 1.00 91.81 67 THR A C 1
ATOM 522 O O . THR A 1 67 ? 5.407 0.958 -16.978 1.00 91.81 67 THR A O 1
ATOM 525 N N . LEU A 1 68 ? 6.324 -0.796 -18.065 1.00 92.88 68 LEU A N 1
ATOM 526 C CA . LEU A 1 68 ? 5.729 -0.549 -19.370 1.00 92.88 68 LEU A CA 1
ATOM 527 C C . LEU A 1 68 ? 4.815 -1.712 -19.761 1.00 92.88 68 LEU A C 1
ATOM 529 O O . LEU A 1 68 ? 5.170 -2.875 -19.580 1.00 92.88 68 LEU A O 1
ATOM 533 N N . ARG A 1 69 ? 3.655 -1.399 -20.337 1.00 92.88 69 ARG A N 1
ATOM 534 C CA . ARG A 1 69 ? 2.798 -2.354 -21.042 1.00 92.88 69 ARG A CA 1
ATOM 535 C C . ARG A 1 69 ? 2.895 -2.082 -22.533 1.00 92.88 69 ARG A C 1
ATOM 537 O O . ARG A 1 69 ? 2.681 -0.953 -22.951 1.00 92.88 69 ARG A O 1
ATOM 544 N N . PHE A 1 70 ? 3.168 -3.109 -23.326 1.00 93.44 70 PHE A N 1
ATOM 545 C CA . PHE A 1 70 ? 3.255 -2.990 -24.778 1.00 93.44 70 PHE A CA 1
ATOM 546 C C . PHE A 1 70 ? 2.915 -4.327 -25.463 1.00 93.44 70 PHE A C 1
ATOM 548 O O . PHE A 1 70 ? 2.964 -5.378 -24.808 1.00 93.44 70 PHE A O 1
ATOM 555 N N . PRO A 1 71 ? 2.546 -4.321 -26.758 1.00 93.81 71 PRO A N 1
ATOM 556 C CA . PRO A 1 71 ? 2.317 -5.545 -27.523 1.00 93.81 71 PRO A CA 1
ATOM 557 C C . PRO A 1 71 ? 3.593 -6.389 -27.660 1.00 93.81 71 PRO A C 1
ATOM 559 O O . PRO A 1 71 ? 4.669 -5.872 -27.954 1.00 93.81 71 PRO A O 1
ATOM 562 N N . LYS A 1 72 ? 3.479 -7.715 -27.499 1.00 91.62 72 LYS A N 1
ATOM 563 C CA . LYS A 1 72 ? 4.636 -8.639 -27.490 1.00 91.62 72 LYS A CA 1
ATOM 564 C C . LYS A 1 72 ? 5.465 -8.626 -28.779 1.00 91.62 72 LYS A C 1
ATOM 566 O O . LYS A 1 72 ? 6.640 -8.975 -28.743 1.00 91.62 72 LYS A O 1
ATOM 571 N N . GLU A 1 73 ? 4.869 -8.239 -29.901 1.00 93.75 73 GLU A N 1
ATOM 572 C CA . GLU A 1 73 ? 5.554 -8.120 -31.194 1.00 93.75 73 GLU A CA 1
ATOM 573 C C . GLU A 1 73 ? 6.696 -7.093 -31.187 1.00 93.75 73 GLU A C 1
ATOM 575 O O . GLU A 1 73 ? 7.675 -7.275 -31.905 1.00 93.75 73 GLU A O 1
ATOM 580 N N . TYR A 1 74 ? 6.629 -6.077 -30.320 1.00 93.88 74 TYR A N 1
ATOM 581 C CA . TYR A 1 74 ? 7.664 -5.048 -30.187 1.00 93.88 74 TYR A CA 1
ATOM 582 C C . TYR A 1 74 ? 8.755 -5.394 -29.166 1.00 93.88 74 TYR A C 1
ATOM 584 O O . TYR A 1 74 ? 9.615 -4.560 -28.884 1.00 93.88 74 TYR A O 1
ATOM 592 N N . LEU A 1 75 ? 8.773 -6.619 -28.630 1.00 93.12 75 LEU A N 1
ATOM 593 C CA . LEU A 1 75 ? 9.824 -7.065 -27.710 1.00 93.12 75 LEU A CA 1
ATOM 594 C C . LEU A 1 75 ? 11.251 -6.890 -28.276 1.00 93.12 75 LEU A C 1
ATOM 596 O O . LEU A 1 75 ? 12.101 -6.395 -27.537 1.00 93.12 75 LEU A O 1
ATOM 600 N N . PRO A 1 76 ? 11.536 -7.180 -29.564 1.00 94.94 76 PRO A N 1
ATOM 601 C CA . PRO A 1 76 ? 12.869 -6.941 -30.123 1.00 94.94 76 PRO A CA 1
ATOM 602 C C . PRO A 1 76 ? 13.274 -5.459 -30.103 1.00 94.94 76 PRO A C 1
ATOM 604 O O . PRO A 1 76 ? 14.416 -5.139 -29.786 1.00 94.94 76 PRO A O 1
ATOM 607 N N . VAL A 1 77 ? 12.326 -4.557 -30.389 1.00 94.38 77 VAL A N 1
ATOM 608 C CA . VAL A 1 77 ? 12.547 -3.100 -30.373 1.00 94.38 77 VAL A CA 1
ATOM 609 C C . VAL A 1 77 ? 12.803 -2.617 -28.945 1.00 94.38 77 VAL A C 1
ATOM 611 O O . VAL A 1 77 ? 13.727 -1.845 -28.702 1.00 94.38 77 VAL A O 1
ATOM 614 N N . TYR A 1 78 ? 12.025 -3.118 -27.981 1.00 94.25 78 TYR A N 1
ATOM 615 C CA . TYR A 1 78 ? 12.234 -2.849 -26.560 1.00 94.25 78 TYR A CA 1
ATOM 616 C C . TYR A 1 78 ? 13.645 -3.248 -26.103 1.00 94.25 78 TYR A C 1
ATOM 618 O O . TYR A 1 78 ? 14.337 -2.449 -25.470 1.00 94.25 78 TYR A O 1
ATOM 626 N N . GLU A 1 79 ? 14.099 -4.456 -26.451 1.00 93.88 79 GLU A N 1
ATOM 627 C CA . GLU A 1 79 ? 15.439 -4.934 -26.097 1.00 93.88 79 GLU A CA 1
ATOM 628 C C . GLU A 1 79 ? 16.556 -4.103 -26.740 1.00 93.88 79 GLU A C 1
ATOM 630 O O . GLU A 1 79 ? 17.584 -3.865 -26.104 1.00 93.88 79 GLU A O 1
ATOM 635 N N . GLU A 1 80 ? 16.376 -3.662 -27.987 1.00 95.69 80 GLU A N 1
ATOM 636 C CA . GLU A 1 80 ? 17.337 -2.803 -28.684 1.00 95.69 80 GLU A CA 1
ATOM 637 C C . GLU A 1 80 ? 17.485 -1.446 -27.986 1.00 95.69 80 GLU A C 1
ATOM 639 O O . GLU A 1 80 ? 18.607 -1.021 -27.698 1.00 95.69 80 GLU A O 1
ATOM 644 N N . ILE A 1 81 ? 16.364 -0.809 -27.630 1.00 94.50 81 ILE A N 1
ATOM 645 C CA . ILE A 1 81 ? 16.348 0.465 -26.898 1.00 94.50 81 ILE A CA 1
ATOM 646 C C . ILE A 1 81 ? 17.036 0.316 -25.538 1.00 94.50 81 ILE A C 1
ATOM 648 O O . ILE A 1 81 ? 17.877 1.142 -25.177 1.00 94.50 81 ILE A O 1
ATOM 652 N N . CYS A 1 82 ? 16.721 -0.749 -24.796 1.00 94.06 82 CYS A N 1
ATOM 653 C CA . CYS A 1 82 ? 17.339 -1.021 -23.500 1.00 94.06 82 CYS A CA 1
ATOM 654 C C . CYS A 1 82 ? 18.859 -1.188 -23.626 1.00 94.06 82 CYS A C 1
ATOM 656 O O . CYS A 1 82 ? 19.601 -0.535 -22.898 1.00 94.06 82 CYS A O 1
ATOM 658 N N . LYS A 1 83 ? 19.338 -1.976 -24.598 1.00 94.62 83 LYS A N 1
ATOM 659 C CA . LYS A 1 83 ? 20.781 -2.164 -24.840 1.00 94.62 83 LYS A CA 1
ATOM 660 C C . LYS A 1 83 ? 21.474 -0.861 -25.239 1.00 94.62 83 LYS A C 1
ATOM 662 O O . LYS A 1 83 ? 22.563 -0.569 -24.746 1.00 94.62 83 LYS A O 1
ATOM 667 N N . ALA A 1 84 ? 20.860 -0.061 -26.110 1.00 94.19 84 ALA A N 1
ATOM 668 C CA . ALA A 1 84 ? 21.401 1.240 -26.505 1.00 94.19 84 ALA A CA 1
ATOM 669 C C . ALA A 1 84 ? 21.515 2.196 -25.304 1.00 94.19 84 ALA A C 1
ATOM 671 O O . ALA A 1 84 ? 22.516 2.909 -25.157 1.00 94.19 84 ALA A O 1
ATOM 672 N N . TRP A 1 85 ? 20.522 2.171 -24.413 1.00 94.88 85 TRP A N 1
ATOM 673 C CA . TRP A 1 85 ? 20.543 2.931 -23.169 1.00 94.88 85 TRP A CA 1
ATOM 674 C C . TRP A 1 85 ? 21.656 2.448 -22.228 1.00 94.88 85 TRP A C 1
ATOM 676 O O . TRP A 1 85 ? 22.437 3.277 -21.769 1.00 94.88 85 TRP A O 1
ATOM 686 N N . GLU A 1 86 ? 21.808 1.136 -22.007 1.00 93.81 86 GLU A N 1
ATOM 687 C CA . GLU A 1 86 ? 22.874 0.569 -21.158 1.00 93.81 86 GLU A CA 1
ATOM 688 C C . GLU A 1 86 ? 24.278 0.927 -21.667 1.00 93.81 86 GLU A C 1
ATOM 690 O O . GLU A 1 86 ? 25.162 1.272 -20.882 1.00 93.81 86 GLU A O 1
ATOM 695 N N . ILE A 1 87 ? 24.491 0.912 -22.988 1.00 93.81 87 ILE A N 1
ATOM 696 C CA . ILE A 1 87 ? 25.765 1.323 -23.603 1.00 93.81 87 ILE A CA 1
ATOM 697 C C . ILE A 1 87 ? 26.052 2.806 -23.332 1.00 93.81 87 ILE A C 1
ATOM 699 O O . ILE A 1 87 ? 27.188 3.179 -23.030 1.00 93.81 87 ILE A O 1
ATOM 703 N N . THR A 1 88 ? 25.025 3.651 -23.432 1.00 92.06 88 THR A N 1
ATOM 704 C CA . THR A 1 88 ? 25.150 5.106 -23.270 1.00 92.06 88 THR A CA 1
ATOM 705 C C . THR A 1 88 ? 25.406 5.488 -21.814 1.00 92.06 88 THR A C 1
ATOM 707 O O . THR A 1 88 ? 26.293 6.292 -21.525 1.00 92.06 88 THR A O 1
ATOM 710 N N . THR A 1 89 ? 24.647 4.907 -20.885 1.00 90.00 89 THR A N 1
ATOM 711 C CA . THR A 1 89 ? 24.698 5.253 -19.457 1.00 90.00 89 THR A CA 1
ATOM 712 C C . THR A 1 89 ? 25.762 4.476 -18.692 1.00 90.00 89 THR A C 1
ATOM 714 O O . THR A 1 89 ? 26.180 4.915 -17.621 1.00 90.00 89 THR A O 1
ATOM 717 N N . LYS A 1 90 ? 26.223 3.342 -19.241 1.00 91.69 90 LYS A N 1
ATOM 718 C CA . LYS A 1 90 ? 27.081 2.351 -18.569 1.00 91.69 90 LYS A 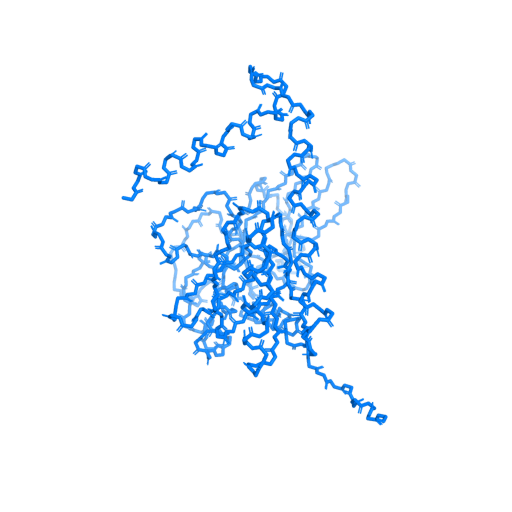CA 1
ATOM 719 C C . LYS A 1 90 ? 26.440 1.752 -17.313 1.00 91.69 90 LYS A C 1
ATOM 721 O O . LYS A 1 90 ? 27.147 1.225 -16.454 1.00 91.69 90 LYS A O 1
ATOM 726 N N . LEU A 1 91 ? 25.118 1.850 -17.197 1.00 89.31 91 LEU A N 1
ATOM 727 C CA . LEU A 1 91 ? 24.325 1.227 -16.145 1.00 89.31 91 LEU A CA 1
ATOM 728 C C . LEU A 1 91 ? 23.706 -0.062 -16.683 1.00 89.31 91 LEU A C 1
ATOM 730 O O . LEU A 1 91 ? 23.431 -0.166 -17.874 1.00 89.31 91 LEU A O 1
ATOM 734 N N . THR A 1 92 ? 23.481 -1.031 -15.800 1.00 89.69 92 THR A N 1
ATOM 735 C CA . THR A 1 92 ? 22.801 -2.289 -16.135 1.00 89.69 92 THR A CA 1
ATOM 736 C C . THR A 1 92 ? 21.336 -2.211 -15.720 1.00 89.69 92 THR A C 1
ATOM 738 O O . THR A 1 92 ? 21.035 -1.807 -14.596 1.00 89.69 92 THR A O 1
ATOM 741 N N . LEU A 1 93 ? 20.436 -2.603 -16.618 1.00 90.50 93 LEU A N 1
ATOM 742 C CA . LEU A 1 93 ? 19.005 -2.712 -16.373 1.00 90.50 93 LEU A CA 1
ATOM 743 C C . LEU A 1 93 ? 18.664 -4.111 -15.845 1.00 90.50 93 LEU A C 1
ATOM 745 O O . LEU A 1 93 ? 19.166 -5.129 -16.322 1.00 90.50 93 LEU A O 1
ATOM 749 N N . GLU A 1 94 ? 17.774 -4.162 -14.857 1.00 89.44 94 GLU A N 1
ATOM 750 C CA . GLU A 1 94 ? 17.190 -5.406 -14.358 1.00 89.44 94 GLU A CA 1
ATOM 751 C C . GLU A 1 94 ? 15.762 -5.546 -14.894 1.00 89.44 94 GLU A C 1
ATOM 753 O O . GLU A 1 94 ? 14.949 -4.628 -14.772 1.00 89.44 94 GLU A O 1
ATOM 758 N N . PHE A 1 95 ? 15.442 -6.707 -15.466 1.00 89.44 95 PHE A N 1
ATOM 759 C CA . PHE A 1 95 ? 14.135 -6.967 -16.070 1.00 89.44 95 PHE A CA 1
ATOM 760 C C . PHE A 1 95 ? 13.259 -7.828 -15.161 1.00 89.44 95 PHE A C 1
ATOM 762 O O . PHE A 1 95 ? 13.726 -8.752 -14.490 1.00 89.44 95 PHE A O 1
ATOM 769 N N . ALA A 1 96 ? 11.964 -7.522 -15.156 1.00 88.50 96 ALA A N 1
ATOM 770 C CA . ALA A 1 96 ? 10.959 -8.227 -14.379 1.00 88.50 96 ALA A CA 1
ATOM 771 C C . ALA A 1 96 ? 9.657 -8.340 -15.177 1.00 88.50 96 ALA A C 1
ATOM 773 O O . ALA A 1 96 ? 8.978 -7.338 -15.399 1.00 88.50 96 ALA A O 1
ATOM 774 N N . ASP A 1 97 ? 9.291 -9.568 -15.542 1.00 89.88 97 ASP A N 1
ATOM 775 C CA . ASP A 1 97 ? 8.071 -9.839 -16.299 1.00 89.88 97 ASP A CA 1
ATOM 776 C C . ASP A 1 97 ? 6.887 -10.144 -15.379 1.00 89.88 97 ASP A C 1
ATOM 778 O O . ASP A 1 97 ? 6.962 -10.983 -14.470 1.00 89.88 97 ASP A O 1
ATOM 782 N N . TYR A 1 98 ? 5.756 -9.502 -15.667 1.00 89.50 98 TYR A N 1
ATOM 783 C CA . TYR A 1 98 ? 4.507 -9.667 -14.932 1.00 89.50 98 TYR A CA 1
ATOM 784 C C . TYR A 1 98 ? 3.457 -10.355 -15.803 1.00 89.50 98 TYR A C 1
ATOM 786 O O . TYR A 1 98 ? 3.215 -9.959 -16.941 1.00 89.50 98 TYR A O 1
ATOM 794 N N . GLN A 1 99 ? 2.796 -11.370 -15.249 1.00 89.12 99 GLN A N 1
ATOM 795 C CA . GLN A 1 99 ? 1.587 -11.948 -15.830 1.00 89.12 99 GLN A CA 1
ATOM 796 C C . GLN A 1 99 ? 0.396 -11.001 -15.652 1.00 89.12 99 GLN A C 1
ATOM 798 O O . GLN A 1 99 ? -0.409 -10.834 -16.564 1.00 89.12 99 GLN A O 1
ATOM 803 N N . ALA A 1 100 ? 0.285 -10.389 -14.473 1.00 87.81 100 ALA A N 1
ATOM 804 C CA . ALA A 1 100 ? -0.741 -9.407 -14.161 1.00 87.81 100 ALA A CA 1
ATOM 805 C C . ALA A 1 100 ? -0.209 -8.408 -13.133 1.00 87.81 100 ALA A C 1
ATOM 807 O O . ALA A 1 100 ? 0.578 -8.763 -12.251 1.00 87.81 100 ALA A O 1
ATOM 808 N N . MET A 1 101 ? -0.658 -7.161 -13.229 1.00 88.00 101 MET A N 1
ATOM 809 C CA . MET A 1 101 ? -0.336 -6.127 -12.256 1.00 88.00 101 MET A CA 1
ATOM 810 C C . MET A 1 101 ? -1.603 -5.345 -11.922 1.00 88.00 101 MET A C 1
ATOM 812 O O . MET A 1 101 ? -2.245 -4.787 -12.808 1.00 88.00 101 MET A O 1
ATOM 816 N N . TYR A 1 102 ? -1.954 -5.320 -10.640 1.00 89.00 102 TYR A N 1
ATOM 817 C CA . TYR A 1 102 ? -3.109 -4.599 -10.112 1.00 89.00 102 TYR A CA 1
ATOM 818 C C . TYR A 1 102 ? -2.595 -3.370 -9.371 1.00 89.00 102 TYR A C 1
ATOM 820 O O . TYR A 1 102 ? -1.956 -3.497 -8.324 1.00 89.00 102 TYR A O 1
ATOM 828 N N . ILE A 1 103 ? -2.804 -2.188 -9.950 1.00 87.94 103 ILE A N 1
ATOM 829 C CA . ILE A 1 103 ? -2.158 -0.947 -9.516 1.00 87.94 103 ILE A CA 1
ATOM 830 C C . ILE A 1 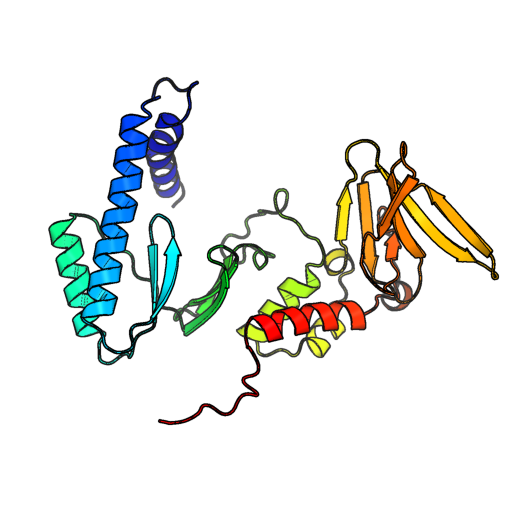103 ? -3.202 -0.000 -8.941 1.00 87.94 103 ILE A C 1
ATOM 832 O O . ILE A 1 103 ? -4.099 0.432 -9.657 1.00 87.94 103 ILE A O 1
ATOM 836 N N . TRP A 1 104 ? -3.039 0.360 -7.668 1.00 83.69 104 TRP A N 1
ATOM 837 C CA . TRP A 1 104 ? -3.789 1.457 -7.061 1.00 83.69 104 TRP A CA 1
ATOM 838 C C . TRP A 1 104 ? -3.049 2.783 -7.232 1.00 83.69 104 TRP A C 1
ATOM 840 O O . TRP A 1 104 ? -3.585 3.761 -7.739 1.00 83.69 104 TRP A O 1
ATOM 850 N N . ASP A 1 105 ? -1.785 2.800 -6.808 1.00 82.94 105 ASP A N 1
ATOM 851 C CA . ASP A 1 105 ? -0.852 3.909 -6.982 1.00 82.94 105 ASP A CA 1
ATOM 852 C C . ASP A 1 105 ? 0.590 3.380 -7.012 1.00 82.94 105 ASP A C 1
ATOM 854 O O . ASP A 1 105 ? 0.824 2.184 -6.825 1.00 82.94 105 ASP A O 1
ATOM 858 N N . VAL A 1 106 ? 1.565 4.265 -7.247 1.00 82.06 106 VAL A N 1
ATOM 859 C CA . VAL A 1 106 ? 3.007 3.939 -7.336 1.00 82.06 106 VAL A CA 1
ATOM 860 C C . VAL A 1 106 ? 3.543 3.109 -6.161 1.00 82.06 106 VAL A C 1
ATOM 862 O O . VAL A 1 106 ? 4.443 2.293 -6.342 1.00 82.06 106 VAL A O 1
ATOM 865 N N . ASN A 1 107 ? 2.966 3.262 -4.967 1.00 82.31 107 ASN A N 1
ATOM 866 C CA . ASN A 1 107 ? 3.399 2.579 -3.748 1.00 82.31 107 ASN A CA 1
ATOM 867 C C . ASN A 1 107 ? 2.464 1.434 -3.325 1.00 82.31 107 ASN A C 1
ATOM 869 O O . ASN A 1 107 ? 2.812 0.668 -2.426 1.00 82.31 107 ASN A O 1
ATOM 873 N N . ASN A 1 108 ? 1.296 1.305 -3.954 1.00 85.12 108 ASN A N 1
ATOM 874 C CA . ASN A 1 108 ? 0.252 0.349 -3.608 1.00 85.12 108 ASN A CA 1
ATOM 875 C C . ASN A 1 108 ? -0.132 -0.483 -4.838 1.00 85.12 108 ASN A C 1
ATOM 877 O O . ASN A 1 108 ? -0.952 -0.062 -5.654 1.00 85.12 108 ASN A O 1
ATOM 881 N N . TYR A 1 109 ? 0.442 -1.680 -4.962 1.00 86.94 109 TYR A N 1
ATOM 882 C CA . TYR A 1 109 ? 0.138 -2.591 -6.067 1.00 86.94 109 TYR A CA 1
ATOM 883 C C . TYR A 1 109 ? 0.336 -4.065 -5.696 1.00 86.94 109 TYR A C 1
ATOM 885 O O . TYR A 1 109 ? 1.035 -4.398 -4.733 1.00 86.94 109 TYR A O 1
ATOM 893 N N . ILE A 1 110 ? -0.255 -4.944 -6.504 1.00 88.00 110 ILE A N 1
ATOM 894 C CA . ILE A 1 110 ? -0.010 -6.388 -6.510 1.00 88.00 110 ILE A CA 1
ATOM 895 C C . ILE A 1 110 ? 0.598 -6.750 -7.866 1.00 88.00 110 ILE A C 1
ATOM 897 O O . ILE A 1 110 ? -0.046 -6.594 -8.901 1.00 88.00 110 ILE A O 1
ATOM 901 N N . GLY A 1 111 ? 1.846 -7.214 -7.865 1.00 88.38 111 GLY A N 1
ATOM 902 C CA . GLY A 1 111 ? 2.542 -7.709 -9.052 1.00 88.38 111 GLY A CA 1
ATOM 903 C C . GLY A 1 111 ? 2.595 -9.231 -9.045 1.00 88.38 111 GLY A C 1
ATOM 904 O O . GLY A 1 111 ? 3.262 -9.819 -8.189 1.00 88.38 111 GLY A O 1
ATOM 905 N N . HIS A 1 112 ? 1.909 -9.864 -9.994 1.00 88.81 112 HIS A N 1
ATOM 906 C CA . HIS A 1 112 ? 1.980 -11.299 -10.242 1.00 88.81 112 HIS A CA 1
ATOM 907 C C . HIS A 1 112 ? 3.009 -11.556 -11.344 1.00 88.81 112 HIS A C 1
ATOM 909 O O . HIS A 1 112 ? 2.800 -11.182 -12.497 1.00 88.81 112 HIS A O 1
ATOM 915 N N . TYR A 1 113 ? 4.145 -12.146 -10.978 1.00 88.00 113 TYR A N 1
ATOM 916 C CA . TYR A 1 113 ? 5.252 -12.410 -11.893 1.00 88.00 113 TYR A CA 1
ATOM 917 C C . TYR A 1 113 ? 4.962 -13.633 -12.759 1.00 88.00 113 TYR A C 1
ATOM 919 O O . TYR A 1 113 ? 4.280 -14.558 -12.326 1.00 88.00 113 TYR A O 1
ATOM 927 N N . THR A 1 114 ? 5.570 -13.696 -13.941 1.00 86.88 114 THR A N 1
ATOM 928 C CA . THR A 1 114 ? 5.514 -14.890 -14.809 1.00 86.88 114 THR A CA 1
ATOM 929 C C . THR A 1 114 ? 6.100 -16.146 -14.153 1.00 86.88 114 THR A C 1
ATOM 931 O O . THR A 1 114 ? 5.758 -17.261 -14.534 1.00 86.88 114 THR A O 1
ATOM 934 N N . SER A 1 115 ? 6.936 -15.983 -13.122 1.00 84.69 115 SER A N 1
ATOM 935 C CA . SER A 1 115 ? 7.457 -17.073 -12.287 1.00 84.69 115 SER A CA 1
ATOM 936 C C . SER A 1 115 ? 6.442 -17.650 -11.287 1.00 84.69 115 SER A C 1
ATOM 938 O O . SER A 1 115 ? 6.786 -18.564 -10.542 1.00 84.69 115 SER A O 1
ATOM 940 N N . GLY A 1 116 ? 5.223 -17.101 -11.210 1.00 82.50 116 GLY A N 1
ATOM 941 C CA . GLY A 1 116 ? 4.203 -17.449 -10.209 1.00 82.50 116 GLY A CA 1
ATOM 942 C C . GLY A 1 116 ? 4.419 -16.783 -8.845 1.00 82.50 116 GLY A C 1
ATOM 943 O O . GLY A 1 116 ? 3.590 -16.888 -7.944 1.00 82.50 116 GLY A O 1
ATOM 944 N N . LYS A 1 117 ? 5.531 -16.061 -8.671 1.00 85.88 117 LYS A N 1
ATOM 945 C CA . LYS A 1 117 ? 5.797 -15.268 -7.473 1.00 85.88 117 LYS A CA 1
ATOM 946 C C . LYS A 1 117 ? 4.838 -14.077 -7.425 1.00 85.88 117 LYS A C 1
ATOM 948 O O . LYS A 1 117 ? 4.600 -13.435 -8.444 1.00 85.88 117 LYS A O 1
ATOM 953 N N . VAL A 1 118 ? 4.335 -13.732 -6.240 1.00 86.19 118 VAL A N 1
ATOM 954 C CA . VAL A 1 118 ? 3.514 -12.527 -6.043 1.00 86.19 118 VAL A CA 1
ATOM 955 C C . VAL A 1 118 ? 4.243 -11.549 -5.130 1.00 86.19 118 VAL A C 1
ATOM 957 O O . VAL A 1 118 ? 4.824 -11.927 -4.108 1.00 86.19 118 VAL A O 1
ATOM 960 N N . LYS A 1 119 ? 4.248 -10.273 -5.515 1.00 84.75 119 LYS A N 1
ATOM 961 C CA . LYS A 1 119 ? 4.773 -9.168 -4.710 1.00 84.75 119 LYS A CA 1
ATOM 962 C C . LYS A 1 119 ? 3.645 -8.201 -4.422 1.00 84.75 119 LYS A C 1
ATOM 964 O O . LYS A 1 119 ? 3.062 -7.631 -5.338 1.00 84.75 119 LYS A O 1
ATOM 969 N N . CYS A 1 120 ? 3.391 -7.990 -3.145 1.00 84.94 120 CYS A N 1
ATOM 970 C CA . CYS A 1 120 ? 2.477 -6.961 -2.686 1.00 84.94 120 CYS A CA 1
ATOM 971 C C . CYS A 1 120 ? 3.292 -5.751 -2.232 1.00 84.94 120 CYS A C 1
ATOM 973 O O . CYS A 1 120 ? 4.362 -5.926 -1.647 1.00 84.94 120 CYS A O 1
ATOM 975 N N . LYS A 1 121 ? 2.807 -4.538 -2.508 1.00 82.62 121 LYS A N 1
ATOM 976 C CA . LYS A 1 121 ? 3.391 -3.274 -2.041 1.00 82.62 121 LYS A CA 1
ATOM 977 C C . LYS A 1 121 ? 2.358 -2.394 -1.344 1.00 82.62 121 LYS A C 1
ATOM 979 O O . LYS A 1 121 ? 1.187 -2.381 -1.723 1.00 82.62 121 LYS A O 1
ATOM 984 N N . GLY A 1 122 ? 2.799 -1.698 -0.293 1.00 80.62 122 GLY A N 1
ATOM 985 C CA . GLY A 1 122 ? 1.989 -0.745 0.458 1.00 80.62 122 GLY A CA 1
ATOM 986 C C . GLY A 1 122 ? 0.862 -1.414 1.245 1.00 80.62 122 GLY A C 1
ATOM 987 O O . GLY A 1 122 ? 1.103 -2.301 2.058 1.00 80.62 122 GLY A O 1
ATOM 988 N N . ARG A 1 123 ? -0.383 -0.997 1.006 1.00 76.31 123 ARG A N 1
ATOM 989 C CA . ARG A 1 123 ? -1.599 -1.475 1.691 1.00 76.31 123 ARG A CA 1
ATOM 990 C C . ARG A 1 123 ? -1.886 -2.965 1.487 1.00 76.31 123 ARG A C 1
ATOM 992 O O . ARG A 1 123 ? -2.603 -3.568 2.281 1.00 76.31 123 ARG A O 1
ATOM 999 N N . PHE A 1 124 ? -1.313 -3.559 0.441 1.00 76.19 124 PHE A N 1
ATOM 1000 C CA . PHE A 1 124 ? -1.420 -4.988 0.155 1.00 76.19 124 PHE A CA 1
ATOM 1001 C C . PHE A 1 124 ? -0.327 -5.813 0.855 1.00 76.19 124 PHE A C 1
ATOM 1003 O O . PHE A 1 124 ? -0.372 -7.037 0.818 1.00 76.19 124 PHE A O 1
ATOM 1010 N N . GLU A 1 125 ? 0.662 -5.184 1.504 1.00 73.94 125 GLU A N 1
ATOM 1011 C CA . GLU A 1 125 ? 1.699 -5.883 2.277 1.00 73.94 125 GLU A CA 1
ATOM 1012 C C . GLU A 1 125 ? 1.149 -6.323 3.641 1.00 73.94 125 GLU A C 1
ATOM 1014 O O . GLU A 1 125 ? 1.447 -5.720 4.674 1.00 73.94 125 GLU A O 1
ATOM 1019 N N . TRP A 1 126 ? 0.340 -7.382 3.642 1.00 63.78 126 TRP A N 1
ATOM 1020 C CA . TRP A 1 126 ? -0.172 -8.008 4.865 1.00 63.78 126 TRP A CA 1
ATOM 1021 C C . TRP A 1 126 ? 0.706 -9.174 5.349 1.00 63.78 126 TRP A C 1
ATOM 1023 O O . TRP A 1 126 ? 0.790 -9.416 6.553 1.00 63.78 126 TRP A O 1
ATOM 1033 N N . GLU A 1 127 ? 1.431 -9.833 4.443 1.00 60.41 127 GLU A N 1
ATOM 1034 C CA . GLU A 1 127 ? 2.409 -10.877 4.750 1.00 60.41 127 GLU A CA 1
ATOM 1035 C C . GLU A 1 127 ? 3.628 -10.719 3.832 1.00 60.41 127 GLU A C 1
ATOM 1037 O O . GLU A 1 127 ? 3.492 -10.591 2.613 1.00 60.41 127 GLU A O 1
ATOM 1042 N N . ASP A 1 128 ? 4.838 -10.694 4.403 1.00 52.81 128 ASP A N 1
ATOM 1043 C CA . ASP A 1 128 ? 6.063 -10.843 3.610 1.00 52.81 128 ASP A CA 1
ATOM 1044 C C . ASP A 1 128 ? 6.214 -12.328 3.253 1.00 52.81 128 ASP A C 1
ATOM 1046 O O . ASP A 1 128 ? 7.007 -13.062 3.847 1.00 52.81 128 ASP A O 1
ATOM 1050 N N . LEU A 1 129 ? 5.391 -12.764 2.292 1.00 48.84 129 LEU A N 1
ATOM 1051 C CA . LEU A 1 129 ? 5.342 -14.134 1.770 1.00 48.84 129 LEU A CA 1
ATOM 1052 C C . LEU A 1 129 ? 6.704 -14.605 1.235 1.00 48.84 129 LEU A C 1
ATOM 1054 O O . LEU A 1 129 ? 6.932 -15.802 1.100 1.00 48.84 129 LEU A O 1
ATOM 1058 N N . GLN A 1 130 ? 7.609 -13.679 0.906 1.00 42.19 130 GLN A N 1
ATOM 1059 C CA . GLN A 1 130 ? 8.887 -13.994 0.269 1.00 42.19 130 GLN A CA 1
ATOM 1060 C C . GLN A 1 130 ? 10.017 -14.218 1.269 1.00 42.19 130 GLN A C 1
ATOM 1062 O O . GLN A 1 130 ? 10.923 -14.993 0.975 1.00 42.19 130 GLN A O 1
ATOM 1067 N N . ASN A 1 131 ? 9.989 -13.553 2.427 1.00 45.41 131 ASN A N 1
ATOM 1068 C CA . ASN A 1 131 ? 11.119 -13.587 3.358 1.00 45.41 131 ASN A CA 1
ATOM 1069 C C . ASN A 1 131 ? 10.797 -14.183 4.730 1.00 45.41 131 ASN A C 1
ATOM 1071 O O . ASN A 1 131 ? 11.700 -14.228 5.565 1.00 45.41 131 ASN A O 1
ATOM 1075 N N . HIS A 1 132 ? 9.542 -14.561 5.016 1.00 44.38 132 HIS A N 1
ATOM 1076 C CA . HIS A 1 132 ? 9.091 -14.870 6.386 1.00 44.38 132 HIS A CA 1
ATOM 1077 C C . HIS A 1 132 ? 9.520 -13.786 7.396 1.00 44.38 132 HIS A C 1
ATOM 1079 O O . HIS A 1 132 ? 9.733 -14.050 8.581 1.00 44.38 132 HIS A O 1
ATOM 1085 N N . LYS A 1 133 ? 9.711 -12.547 6.922 1.00 43.75 133 LYS A N 1
ATOM 1086 C CA . LYS A 1 133 ? 10.196 -11.446 7.742 1.00 43.75 133 LYS A CA 1
ATOM 1087 C C . LYS A 1 133 ? 9.006 -10.658 8.245 1.00 43.75 133 LYS A C 1
ATOM 1089 O O . LYS A 1 133 ? 8.221 -10.066 7.512 1.00 43.75 133 LYS A O 1
ATOM 1094 N N . VAL A 1 134 ? 8.937 -10.640 9.562 1.00 41.97 134 VAL A N 1
ATOM 1095 C CA . VAL A 1 134 ? 8.094 -9.811 10.401 1.00 41.97 134 VAL A CA 1
ATOM 1096 C C . VAL A 1 134 ? 8.360 -8.329 10.086 1.00 41.97 134 VAL A C 1
ATOM 1098 O O . VAL A 1 134 ? 9.022 -7.637 10.851 1.00 41.97 134 VAL A O 1
ATOM 1101 N N . SER A 1 135 ? 7.782 -7.758 9.024 1.00 43.88 135 SER A N 1
ATOM 1102 C CA . SER A 1 135 ? 7.601 -6.292 8.949 1.00 43.88 135 SER A CA 1
ATOM 1103 C C . SER A 1 135 ? 6.447 -5.850 9.877 1.00 43.88 135 SER A C 1
ATOM 1105 O O . SER A 1 135 ? 5.675 -4.944 9.564 1.00 43.88 135 SER A O 1
ATOM 1107 N N . HIS A 1 136 ? 6.248 -6.562 10.995 1.00 52.22 136 HIS A N 1
ATOM 1108 C CA . HIS A 1 136 ? 4.977 -6.636 11.715 1.00 52.22 136 HIS A CA 1
ATOM 1109 C C . HIS A 1 136 ? 4.736 -5.481 12.693 1.00 52.22 136 HIS A C 1
ATOM 1111 O O . HIS A 1 136 ? 3.665 -5.458 13.294 1.00 52.22 136 HIS A O 1
ATOM 1117 N N . LEU A 1 137 ? 5.674 -4.554 12.901 1.00 51.03 137 LEU A N 1
ATOM 1118 C CA . LEU A 1 137 ? 5.519 -3.504 13.924 1.00 51.03 137 LEU A CA 1
ATOM 1119 C C . LEU A 1 137 ? 5.338 -2.091 13.358 1.00 51.03 137 LEU A C 1
ATOM 1121 O O . LEU A 1 137 ? 4.742 -1.256 14.030 1.00 51.03 137 LEU A O 1
ATOM 1125 N N . SER A 1 138 ? 5.812 -1.815 12.141 1.00 54.53 138 SER A N 1
ATOM 1126 C CA . SER A 1 138 ? 5.778 -0.466 11.557 1.00 54.53 138 SER A CA 1
ATOM 1127 C C . SER A 1 138 ? 4.582 -0.203 10.640 1.00 54.53 138 SER A C 1
ATOM 1129 O O . SER A 1 138 ? 4.322 0.952 10.308 1.00 54.53 138 SER A O 1
ATOM 1131 N N . LYS A 1 139 ? 3.849 -1.245 10.224 1.00 65.50 139 LYS A N 1
ATOM 1132 C CA . LYS A 1 139 ? 2.730 -1.120 9.279 1.00 65.50 139 LYS A CA 1
ATOM 1133 C C . LYS A 1 139 ? 1.374 -1.144 9.972 1.00 65.50 139 LYS A C 1
ATOM 1135 O O . LYS A 1 139 ? 1.181 -1.828 10.977 1.00 65.50 139 LYS A O 1
ATOM 1140 N N . ASN A 1 140 ? 0.432 -0.394 9.403 1.00 69.88 140 ASN A N 1
ATOM 1141 C CA . ASN A 1 140 ? -0.948 -0.360 9.864 1.00 69.88 140 ASN A CA 1
ATOM 1142 C C . ASN A 1 140 ? -1.632 -1.701 9.549 1.00 69.88 140 ASN A C 1
ATOM 1144 O O . ASN A 1 140 ? -1.664 -2.118 8.397 1.00 69.88 140 ASN A O 1
ATOM 1148 N N . LYS A 1 141 ? -2.167 -2.360 10.580 1.00 73.50 141 LYS A N 1
ATOM 1149 C CA . LYS A 1 141 ? -2.874 -3.650 10.485 1.00 73.50 141 LYS A CA 1
ATOM 1150 C C . LYS A 1 141 ? -4.387 -3.503 10.611 1.00 73.50 141 LYS A C 1
ATOM 1152 O O . LYS A 1 141 ? -5.069 -4.446 10.992 1.00 73.50 141 LYS A O 1
ATOM 1157 N N . SER A 1 142 ? -4.901 -2.301 10.393 1.00 83.50 142 SER A N 1
ATOM 1158 C CA . SER A 1 142 ? -6.335 -2.073 10.488 1.00 83.50 142 SER A CA 1
ATOM 1159 C C . SER A 1 142 ? -7.038 -2.707 9.295 1.00 83.50 142 SER A C 1
ATOM 1161 O O . SER A 1 142 ? -6.615 -2.490 8.163 1.00 83.50 142 SER A O 1
ATOM 1163 N N . HIS A 1 143 ? -8.091 -3.479 9.561 1.00 87.06 143 HIS A N 1
ATOM 1164 C CA . HIS A 1 143 ? -8.936 -4.118 8.550 1.00 87.06 143 HIS A CA 1
ATOM 1165 C C . HIS A 1 143 ? -8.163 -4.994 7.543 1.00 87.06 143 HIS A C 1
ATOM 1167 O O . HIS A 1 143 ? -8.442 -4.969 6.345 1.00 87.06 143 HIS A O 1
ATOM 1173 N N . LEU A 1 144 ? -7.205 -5.804 8.019 1.00 87.81 144 LEU A N 1
ATOM 1174 C CA . LEU A 1 144 ? -6.418 -6.724 7.178 1.00 87.81 144 LEU A CA 1
ATOM 1175 C C . LEU A 1 144 ? -7.274 -7.670 6.331 1.00 87.81 144 LEU A C 1
ATOM 1177 O O . LEU A 1 144 ? -6.824 -8.094 5.266 1.00 87.81 144 LEU A O 1
ATOM 1181 N N . ILE A 1 145 ? -8.490 -7.986 6.782 1.00 90.69 145 ILE A N 1
ATOM 1182 C CA . ILE A 1 145 ? -9.450 -8.781 6.020 1.00 90.69 145 ILE A CA 1
ATOM 1183 C C . ILE A 1 145 ? -9.683 -8.201 4.619 1.00 90.69 145 ILE A C 1
ATOM 1185 O O . ILE A 1 145 ? -9.758 -8.968 3.665 1.00 90.69 145 ILE A O 1
ATOM 1189 N N . VAL A 1 146 ? -9.692 -6.871 4.468 1.00 90.12 146 VAL A N 1
ATOM 1190 C CA . VAL A 1 146 ? -9.885 -6.197 3.177 1.00 90.12 146 VAL A CA 1
ATOM 1191 C C . VAL A 1 146 ? -8.708 -6.488 2.247 1.00 90.12 146 VAL A C 1
ATOM 1193 O O . VAL A 1 146 ? -8.898 -7.014 1.153 1.00 90.12 146 VAL A O 1
ATOM 1196 N N . SER A 1 147 ? -7.473 -6.240 2.695 1.00 88.25 147 SER A N 1
ATOM 1197 C CA . SER A 1 147 ? -6.267 -6.502 1.894 1.00 88.25 147 SER A CA 1
ATOM 1198 C C . SER A 1 147 ? -6.110 -7.983 1.536 1.00 88.25 147 SER A C 1
ATOM 1200 O O . SER A 1 147 ? -5.708 -8.314 0.419 1.00 88.25 147 SER A O 1
ATOM 1202 N N . LYS A 1 148 ? -6.440 -8.880 2.470 1.00 88.88 148 LYS A N 1
ATOM 1203 C CA . LYS A 1 148 ? -6.403 -10.329 2.254 1.00 88.88 148 LYS A CA 1
ATOM 1204 C C . LYS A 1 148 ? -7.472 -10.793 1.266 1.00 88.88 148 LYS A C 1
ATOM 1206 O O . LYS A 1 148 ? -7.166 -11.598 0.388 1.00 88.88 148 LYS A O 1
ATOM 1211 N N . ALA A 1 149 ? -8.696 -10.281 1.375 1.00 91.38 149 ALA A N 1
ATOM 1212 C CA . ALA A 1 149 ? -9.774 -10.600 0.446 1.00 91.38 149 ALA A CA 1
ATOM 1213 C C . ALA A 1 149 ? -9.441 -10.123 -0.971 1.00 91.38 149 ALA A C 1
ATOM 1215 O O . ALA A 1 149 ? -9.570 -10.900 -1.910 1.00 91.38 149 ALA A O 1
ATOM 1216 N N . LEU A 1 150 ? -8.920 -8.899 -1.123 1.00 89.69 150 LEU A N 1
ATOM 1217 C CA . LEU A 1 150 ? -8.478 -8.367 -2.418 1.00 89.69 150 LEU A CA 1
ATOM 1218 C C . LEU A 1 150 ? -7.387 -9.238 -3.048 1.00 89.69 150 LEU A C 1
ATOM 1220 O O . LEU A 1 150 ? -7.455 -9.557 -4.231 1.00 89.69 150 LEU A O 1
ATOM 1224 N N . PHE A 1 151 ? -6.403 -9.671 -2.257 1.00 89.12 151 PHE A N 1
ATOM 1225 C CA . PHE A 1 151 ? -5.372 -10.590 -2.735 1.00 89.12 151 PHE A CA 1
ATOM 1226 C C . PHE A 1 151 ? -5.970 -11.912 -3.238 1.00 89.12 151 PHE A C 1
ATOM 1228 O O . PHE A 1 151 ? -5.654 -12.346 -4.343 1.00 89.12 151 PHE A O 1
ATOM 1235 N N . ASN A 1 152 ? -6.856 -12.534 -2.456 1.00 90.56 152 ASN A N 1
ATOM 1236 C CA . ASN A 1 152 ? -7.485 -13.803 -2.828 1.00 90.56 152 ASN A CA 1
ATOM 1237 C C . ASN A 1 152 ? -8.416 -13.661 -4.039 1.00 90.56 152 ASN A C 1
ATOM 1239 O O . ASN A 1 152 ? -8.461 -14.558 -4.875 1.00 90.56 152 ASN A O 1
ATOM 1243 N N . TYR A 1 153 ? -9.082 -12.519 -4.183 1.00 91.56 153 TYR A N 1
ATOM 1244 C CA . TYR A 1 153 ? -9.885 -12.200 -5.355 1.00 91.56 153 TYR A CA 1
ATOM 1245 C C . TYR A 1 153 ? -9.024 -12.103 -6.623 1.00 91.56 153 TYR A C 1
ATOM 1247 O O . TYR A 1 153 ? -9.281 -12.793 -7.601 1.00 91.56 153 TYR A O 1
ATOM 1255 N N . PHE A 1 154 ? -7.949 -11.311 -6.600 1.00 88.19 154 PHE A N 1
ATOM 1256 C CA . PHE A 1 154 ? -7.138 -11.048 -7.796 1.00 88.19 154 PHE A CA 1
ATOM 1257 C C . PHE A 1 154 ? -6.150 -12.160 -8.176 1.00 88.19 154 PHE A C 1
ATOM 1259 O O . PHE A 1 154 ? -5.757 -12.257 -9.341 1.00 88.19 154 PHE A O 1
ATOM 1266 N N . ILE A 1 155 ? -5.689 -12.951 -7.205 1.00 88.75 155 ILE A N 1
ATOM 1267 C CA . ILE A 1 155 ? -4.663 -13.985 -7.415 1.00 88.75 155 ILE A CA 1
ATOM 1268 C C . ILE A 1 155 ? -5.264 -15.389 -7.447 1.00 88.75 155 ILE A C 1
ATOM 1270 O O . ILE A 1 155 ? -4.813 -16.223 -8.229 1.00 88.75 155 ILE A O 1
ATOM 1274 N N . HIS A 1 156 ? -6.260 -15.660 -6.601 1.00 89.00 156 HIS A N 1
ATOM 1275 C CA . HIS A 1 156 ? -6.839 -16.995 -6.437 1.00 89.00 156 HIS A CA 1
ATOM 1276 C C . HIS A 1 156 ? -8.257 -17.122 -6.999 1.00 89.00 156 HIS A C 1
ATOM 1278 O O . HIS A 1 156 ? -8.821 -18.211 -6.917 1.00 89.00 156 HIS A O 1
ATOM 1284 N N . ASP A 1 157 ? -8.816 -16.047 -7.566 1.00 89.56 157 ASP A N 1
ATOM 1285 C CA . ASP A 1 157 ? -10.175 -16.017 -8.120 1.00 89.56 157 ASP A CA 1
ATOM 1286 C C . ASP A 1 157 ? -11.240 -16.443 -7.085 1.00 89.56 157 ASP A C 1
ATOM 1288 O O . ASP A 1 157 ? -12.225 -17.118 -7.384 1.00 89.56 157 ASP A O 1
ATOM 1292 N N . ILE A 1 158 ? -11.011 -16.090 -5.812 1.00 92.62 158 ILE A N 1
ATOM 1293 C CA . ILE A 1 158 ? -11.921 -16.394 -4.701 1.00 92.62 158 ILE A CA 1
ATOM 1294 C C . ILE A 1 158 ? -12.842 -15.187 -4.469 1.00 92.62 158 ILE A C 1
ATOM 1296 O O . ILE A 1 158 ? -12.343 -14.105 -4.146 1.00 92.62 158 ILE A O 1
ATOM 1300 N N . PRO A 1 159 ? -14.176 -15.352 -4.554 1.00 93.75 159 PRO A N 1
ATOM 1301 C CA . PRO A 1 159 ? -15.117 -14.273 -4.267 1.00 93.75 159 PRO A CA 1
ATOM 1302 C C . PRO A 1 159 ? -14.965 -13.722 -2.837 1.00 93.75 159 PRO A C 1
ATOM 1304 O O . PRO A 1 159 ? -14.779 -14.519 -1.904 1.00 93.75 159 PRO A O 1
ATOM 1307 N N . PRO A 1 160 ? -15.088 -12.395 -2.622 1.00 94.12 160 PRO A N 1
ATOM 1308 C CA . PRO A 1 160 ? -14.982 -11.784 -1.295 1.00 94.12 160 PRO A CA 1
ATOM 1309 C C . PRO A 1 160 ? -15.907 -12.408 -0.242 1.00 94.12 160 PRO A C 1
ATOM 1311 O O . PRO A 1 160 ? -15.495 -12.594 0.903 1.00 94.12 160 PRO A O 1
ATOM 1314 N N . GLU A 1 161 ? -17.127 -12.793 -0.627 1.00 94.06 161 GLU A N 1
ATOM 1315 C CA . GLU A 1 161 ? -18.119 -13.436 0.244 1.00 94.06 161 GLU A CA 1
ATOM 1316 C C . GLU A 1 161 ? -17.609 -14.770 0.771 1.00 94.06 161 GLU A C 1
ATOM 1318 O O . GLU A 1 161 ? -17.706 -15.058 1.965 1.00 94.06 161 GLU A O 1
ATOM 1323 N N . LYS A 1 162 ? -17.019 -15.571 -0.121 1.00 94.31 162 LYS A N 1
ATOM 1324 C CA . LYS A 1 162 ? -16.444 -16.859 0.246 1.00 94.31 162 LYS A CA 1
ATOM 1325 C C . LYS A 1 162 ? -15.272 -16.652 1.200 1.00 94.31 162 LYS A C 1
ATOM 1327 O O . LYS A 1 162 ? -15.239 -17.279 2.257 1.00 94.31 162 LYS A O 1
ATOM 1332 N N . TYR A 1 163 ? -14.371 -15.721 0.885 1.00 93.44 163 TYR A N 1
ATOM 1333 C CA . TYR A 1 163 ? -13.196 -15.468 1.715 1.00 93.44 163 TYR A CA 1
ATOM 1334 C C . TYR A 1 163 ? -13.551 -14.989 3.133 1.00 93.44 163 TYR A C 1
ATOM 1336 O O . TYR A 1 163 ? -13.003 -15.502 4.109 1.00 93.44 163 TYR A O 1
ATOM 1344 N N . ILE A 1 164 ? -14.499 -14.056 3.273 1.00 92.50 164 ILE A N 1
ATOM 1345 C CA . ILE A 1 164 ? -14.979 -13.597 4.589 1.00 92.50 164 ILE A CA 1
ATOM 1346 C C . ILE A 1 164 ? -15.675 -14.729 5.347 1.00 92.50 164 ILE A C 1
ATOM 1348 O O . ILE A 1 164 ? -15.478 -14.880 6.551 1.00 92.50 164 ILE A O 1
ATOM 1352 N N . SER A 1 165 ? -16.449 -15.572 4.659 1.00 90.56 165 SER A N 1
ATOM 1353 C CA . SER A 1 165 ? -17.121 -16.710 5.296 1.00 90.56 165 SER A CA 1
ATOM 1354 C C . SER A 1 165 ? -16.153 -17.789 5.806 1.00 90.56 165 SER A C 1
ATOM 1356 O O . SER A 1 165 ? -16.481 -18.525 6.733 1.00 90.56 165 SER A O 1
ATOM 1358 N N . GLU A 1 166 ? -14.951 -17.874 5.245 1.00 91.12 166 GLU A N 1
ATOM 1359 C CA . GLU A 1 166 ? -13.934 -18.850 5.648 1.00 91.12 166 GLU A CA 1
ATOM 1360 C C . GLU A 1 166 ? -12.939 -18.254 6.659 1.00 91.12 166 GLU A C 1
ATOM 1362 O O . GLU A 1 166 ? -12.440 -18.961 7.538 1.00 91.12 166 GLU A O 1
ATOM 1367 N N . ASN A 1 167 ? -12.675 -16.943 6.601 1.00 89.38 167 ASN A N 1
ATOM 1368 C CA . ASN A 1 167 ? -11.768 -16.275 7.530 1.00 89.38 167 ASN A CA 1
ATOM 1369 C C . ASN A 1 167 ? -12.456 -15.978 8.874 1.00 89.38 167 ASN A C 1
ATOM 1371 O O . ASN A 1 167 ? -13.287 -15.076 9.001 1.00 89.38 167 ASN A O 1
ATOM 1375 N N . ARG A 1 168 ? -12.057 -16.735 9.902 1.00 88.25 168 ARG A N 1
ATOM 1376 C CA . ARG A 1 168 ? -12.576 -16.657 11.279 1.00 88.25 168 ARG A CA 1
ATOM 1377 C C . ARG A 1 168 ? -11.575 -16.063 12.276 1.00 88.25 168 ARG A C 1
ATOM 1379 O O . ARG A 1 168 ? -11.658 -16.316 13.476 1.00 88.25 168 ARG A O 1
ATOM 1386 N N . ASN A 1 169 ? -10.605 -15.283 11.800 1.00 89.62 169 ASN A N 1
ATOM 1387 C CA . ASN A 1 169 ? -9.611 -14.645 12.657 1.00 89.62 169 ASN A CA 1
ATOM 1388 C C . ASN A 1 169 ? -10.015 -13.207 13.009 1.00 89.62 169 ASN A C 1
ATOM 1390 O O . ASN A 1 169 ? -9.824 -12.297 12.207 1.00 89.62 169 ASN A O 1
ATOM 1394 N N . ILE A 1 170 ? -10.489 -12.975 14.239 1.00 90.00 170 ILE A N 1
ATOM 1395 C CA . ILE A 1 170 ? -10.952 -11.651 14.698 1.00 90.00 170 ILE A CA 1
ATOM 1396 C C . ILE A 1 170 ? -9.898 -10.540 14.545 1.00 90.00 170 ILE A C 1
ATOM 1398 O O . ILE A 1 170 ? -10.243 -9.380 14.311 1.00 90.00 170 ILE A O 1
ATOM 1402 N N . TYR A 1 171 ? -8.604 -10.872 14.611 1.00 88.50 171 TYR A N 1
ATOM 1403 C CA . TYR A 1 171 ? -7.532 -9.890 14.438 1.00 88.50 171 TYR A CA 1
ATOM 1404 C C . TYR A 1 171 ? -7.487 -9.292 13.031 1.00 88.50 171 TYR A C 1
ATOM 1406 O O . TYR A 1 171 ? -7.063 -8.147 12.890 1.00 88.50 171 TYR A O 1
ATOM 1414 N N . ASP A 1 172 ? -7.958 -10.021 12.014 1.00 89.12 172 ASP A N 1
ATOM 1415 C CA . ASP A 1 172 ? -8.007 -9.518 10.639 1.00 89.12 172 ASP A CA 1
ATOM 1416 C C . ASP A 1 172 ? -9.087 -8.437 10.459 1.00 89.12 172 ASP A C 1
ATOM 1418 O O . ASP A 1 172 ? -8.967 -7.568 9.595 1.00 89.12 172 ASP A O 1
ATOM 1422 N N . TYR A 1 173 ? -10.115 -8.448 11.306 1.00 91.75 173 TYR A N 1
ATOM 1423 C CA . TYR A 1 173 ? -11.240 -7.510 11.266 1.00 91.75 173 TYR A CA 1
ATOM 1424 C C . TYR A 1 173 ? -10.991 -6.256 12.113 1.00 91.75 173 TYR A C 1
ATOM 1426 O O . TYR A 1 173 ? -11.630 -5.219 11.899 1.00 91.75 173 TYR A O 1
ATOM 1434 N N . CYS A 1 174 ? -10.049 -6.335 13.056 1.00 91.62 174 CYS A N 1
ATOM 1435 C CA . CYS A 1 174 ? -9.714 -5.252 13.969 1.00 91.62 174 CYS A CA 1
ATOM 1436 C C . CYS A 1 174 ? -9.081 -4.047 13.258 1.00 91.62 174 CYS A C 1
ATOM 1438 O O . CYS A 1 174 ? -8.265 -4.183 12.349 1.00 91.62 174 CYS A O 1
ATOM 1440 N N . ALA A 1 175 ? -9.382 -2.856 13.762 1.00 91.75 175 ALA A N 1
ATOM 1441 C CA . ALA A 1 175 ? -8.724 -1.597 13.462 1.00 91.75 175 ALA A CA 1
ATOM 1442 C C . ALA A 1 175 ? -8.106 -0.999 14.724 1.00 91.75 175 ALA A C 1
ATOM 1444 O O . ALA A 1 175 ? -8.616 -1.177 15.830 1.00 91.75 175 ALA A O 1
ATOM 1445 N N . GLY A 1 176 ? -6.976 -0.313 14.557 1.00 90.25 176 GLY A N 1
ATOM 1446 C CA . GLY A 1 176 ? -6.251 0.351 15.635 1.00 90.25 176 GLY A CA 1
ATOM 1447 C C . GLY A 1 176 ? -6.190 1.853 15.401 1.00 90.25 176 GLY A C 1
ATOM 1448 O O . GLY A 1 176 ? -5.656 2.303 14.390 1.00 90.25 176 GLY A O 1
ATOM 1449 N N . ILE A 1 177 ? -6.682 2.638 16.357 1.00 90.31 177 ILE A N 1
ATOM 1450 C CA . ILE A 1 177 ? -6.655 4.098 16.294 1.00 90.31 177 ILE A CA 1
ATOM 1451 C C . ILE A 1 177 ? -6.119 4.692 17.599 1.00 90.31 177 ILE A C 1
ATOM 1453 O O . ILE A 1 177 ? -6.330 4.164 18.690 1.00 90.31 177 ILE A O 1
ATOM 1457 N N . ARG A 1 178 ? -5.399 5.810 17.493 1.00 90.75 178 ARG A N 1
ATOM 1458 C CA . ARG A 1 178 ? -4.883 6.563 18.639 1.00 90.75 178 ARG A CA 1
ATOM 1459 C C . ARG A 1 178 ? -5.246 8.036 18.508 1.00 90.75 178 ARG A C 1
ATOM 1461 O O . ARG A 1 178 ? -4.933 8.658 17.492 1.00 90.75 178 ARG A O 1
ATOM 1468 N N . VAL A 1 179 ? -5.862 8.609 19.540 1.00 89.38 179 VAL A N 1
ATOM 1469 C CA . VAL A 1 179 ? -6.062 10.062 19.620 1.00 89.38 179 VAL A CA 1
ATOM 1470 C C . VAL A 1 179 ? -4.766 10.783 20.000 1.00 89.38 179 VAL A C 1
ATOM 1472 O O . VAL A 1 179 ? -3.904 10.248 20.698 1.00 89.38 179 VAL A O 1
ATOM 1475 N N . LYS A 1 180 ? -4.628 12.019 19.513 1.00 87.25 180 LYS A N 1
ATOM 1476 C CA . LYS A 1 180 ? -3.533 12.947 19.821 1.00 87.25 180 LYS A CA 1
ATOM 1477 C C . LYS A 1 180 ? -4.122 14.312 20.180 1.00 87.25 180 LYS A C 1
ATOM 1479 O O . LYS A 1 180 ? -5.141 14.689 19.598 1.00 87.25 180 LYS A O 1
ATOM 1484 N N . GLY A 1 181 ? -3.442 15.051 21.056 1.00 88.56 181 GLY A N 1
ATOM 1485 C CA . GLY A 1 181 ? -3.846 16.393 21.492 1.00 88.56 181 GLY A CA 1
ATOM 1486 C C . GLY A 1 181 ? -5.108 16.382 22.355 1.00 88.56 181 GLY A C 1
ATOM 1487 O O . GLY A 1 181 ? -5.374 15.399 23.043 1.00 88.56 181 GLY A O 1
ATOM 1488 N N . ASP A 1 182 ? -5.898 17.451 22.259 1.00 91.00 182 ASP A N 1
ATOM 1489 C CA . ASP A 1 182 ? -7.095 17.689 23.083 1.00 91.00 182 ASP A CA 1
ATOM 1490 C C . ASP A 1 182 ? -8.324 16.903 22.608 1.00 91.00 182 ASP A C 1
ATOM 1492 O O . ASP A 1 182 ? -9.437 17.417 22.553 1.00 91.00 182 ASP A O 1
ATOM 1496 N N . TRP A 1 183 ? -8.135 15.647 22.217 1.00 92.69 183 TRP A N 1
ATOM 1497 C CA . TRP A 1 183 ? -9.206 14.784 21.736 1.00 92.69 183 TRP A CA 1
ATOM 1498 C C . TRP A 1 183 ? -9.304 13.524 22.582 1.00 92.69 183 TRP A C 1
ATOM 1500 O O . TRP A 1 183 ? -8.288 12.915 22.915 1.00 92.69 183 TRP A O 1
ATOM 1510 N N . LYS A 1 184 ? -10.533 13.082 22.842 1.00 93.81 184 LYS A N 1
ATOM 1511 C CA . LYS A 1 184 ? -10.829 11.819 23.521 1.00 93.81 184 LYS A CA 1
ATOM 1512 C C . LYS A 1 184 ? -11.789 10.958 22.711 1.00 93.81 184 LYS A C 1
ATOM 1514 O O . LYS A 1 184 ? -12.561 11.476 21.905 1.00 93.81 184 LYS A O 1
ATOM 1519 N N . PHE A 1 185 ? -11.736 9.648 22.926 1.00 94.38 185 PHE A N 1
ATOM 1520 C CA . PHE A 1 185 ? -12.735 8.733 22.388 1.00 94.38 185 PHE A CA 1
ATOM 1521 C C . PHE A 1 185 ? -13.906 8.614 23.360 1.00 94.38 185 PHE A C 1
ATOM 1523 O O . PHE A 1 185 ? -13.710 8.440 24.561 1.00 94.38 185 PHE A O 1
ATOM 1530 N N . VAL A 1 186 ? -15.115 8.701 22.822 1.00 92.50 186 VAL A N 1
ATOM 1531 C CA . VAL A 1 186 ? -16.378 8.538 23.534 1.00 92.50 186 VAL A CA 1
ATOM 1532 C C . VAL A 1 186 ? -17.173 7.469 22.801 1.00 92.50 186 VAL A C 1
ATOM 1534 O O . VAL A 1 186 ? -17.404 7.560 21.596 1.00 92.50 186 VAL A O 1
ATOM 1537 N N . GLN A 1 187 ? -17.572 6.437 23.526 1.00 92.25 187 GLN A N 1
ATOM 1538 C CA . GLN A 1 187 ? -18.516 5.437 23.060 1.00 92.25 187 GLN A CA 1
ATOM 1539 C C . GLN A 1 187 ? -19.931 5.951 23.315 1.00 92.25 187 GLN A C 1
ATOM 1541 O O . GLN A 1 187 ? -20.253 6.288 24.450 1.00 92.25 187 GLN A O 1
ATOM 1546 N N . SER A 1 188 ? -20.766 5.992 22.281 1.00 90.06 188 SER A N 1
ATOM 1547 C CA . SER A 1 188 ? -22.148 6.465 22.330 1.00 90.06 188 SER A CA 1
ATOM 1548 C C . SER A 1 188 ? -23.099 5.327 21.946 1.00 90.06 188 SER A C 1
ATOM 1550 O O . SER A 1 188 ? -23.075 4.827 20.817 1.00 90.06 188 SER A O 1
ATOM 1552 N N . CYS A 1 189 ? -23.889 4.863 22.916 1.00 87.75 189 CYS A N 1
ATOM 1553 C CA . CYS A 1 189 ? -24.769 3.697 22.809 1.00 87.75 189 CYS A CA 1
ATOM 1554 C C . CYS A 1 189 ? -26.219 4.074 23.127 1.00 87.75 189 CYS A C 1
ATOM 1556 O O . CYS A 1 189 ? -26.462 4.859 24.040 1.00 87.75 189 CYS A O 1
ATOM 1558 N N . TYR A 1 190 ? -27.194 3.422 22.493 1.00 82.12 190 TYR A N 1
ATOM 1559 C CA . TYR A 1 190 ? -28.582 3.456 22.963 1.00 82.12 190 TYR A CA 1
ATOM 1560 C C . TYR A 1 190 ? -28.873 2.232 23.830 1.00 82.12 190 TYR A C 1
ATOM 1562 O O . TYR A 1 190 ? -28.957 1.112 23.334 1.00 82.12 190 TYR A O 1
ATOM 1570 N N . VAL A 1 191 ? -29.063 2.440 25.134 1.00 80.06 191 VAL A N 1
ATOM 1571 C CA . VAL A 1 191 ? -29.418 1.376 26.082 1.00 80.06 191 VAL A CA 1
ATOM 1572 C C . VAL A 1 191 ? -30.798 1.677 26.653 1.00 80.06 191 VAL A C 1
ATOM 1574 O O . VAL A 1 191 ? -30.999 2.698 27.308 1.00 80.06 191 VAL A O 1
ATOM 1577 N N . LYS A 1 192 ? -31.774 0.794 26.399 1.00 79.56 192 LYS A N 1
ATOM 1578 C CA . LYS A 1 192 ? -33.171 0.944 26.864 1.00 79.56 192 LYS A CA 1
ATOM 1579 C C . LYS A 1 192 ? -33.794 2.305 26.489 1.00 79.56 192 LYS A C 1
ATOM 1581 O O . LYS A 1 192 ? -34.474 2.927 27.301 1.00 79.56 192 LYS A O 1
ATOM 1586 N N . GLY A 1 193 ? -33.523 2.786 25.273 1.00 77.69 193 GLY A N 1
ATOM 1587 C CA . GLY A 1 193 ? -34.052 4.058 24.762 1.00 77.69 193 GLY A CA 1
ATOM 1588 C C . GLY A 1 193 ? -33.371 5.317 25.312 1.00 77.69 193 GLY A C 1
ATOM 1589 O O . GLY A 1 193 ? -33.830 6.418 25.025 1.00 77.69 193 GLY A O 1
ATOM 1590 N N . LYS A 1 194 ? -32.281 5.184 26.080 1.00 84.12 194 LYS A N 1
ATOM 1591 C CA . LYS A 1 194 ? -31.469 6.313 26.551 1.00 84.12 194 LYS A CA 1
ATOM 1592 C C . LYS A 1 194 ? -30.083 6.279 25.924 1.00 84.12 194 LYS A C 1
ATOM 1594 O O . LYS A 1 194 ? -29.473 5.213 25.833 1.00 84.12 194 LYS A O 1
ATOM 1599 N N . LEU A 1 195 ? -29.597 7.452 25.528 1.00 85.56 195 LEU A N 1
ATOM 1600 C CA . LEU A 1 195 ? -28.220 7.638 25.094 1.00 85.56 195 LEU A CA 1
ATOM 1601 C C . LEU A 1 195 ? -27.299 7.512 26.312 1.00 85.56 195 LEU A C 1
ATOM 1603 O O . LEU A 1 195 ? -27.464 8.232 27.297 1.00 85.56 195 LEU A O 1
ATOM 1607 N N . VAL A 1 196 ? -26.362 6.575 26.251 1.00 89.56 196 VAL A N 1
ATOM 1608 C CA . VAL A 1 196 ? -25.330 6.359 27.262 1.00 89.56 196 VAL A CA 1
ATOM 1609 C C . VAL A 1 196 ? -23.986 6.620 26.609 1.00 89.56 196 VAL A C 1
ATOM 1611 O O . VAL A 1 196 ? -23.651 5.998 25.600 1.00 89.56 196 VAL A O 1
ATOM 1614 N N . GLU A 1 197 ? -23.225 7.532 27.205 1.00 91.75 197 GLU A N 1
ATOM 1615 C CA . GLU A 1 197 ? -21.882 7.875 26.761 1.00 91.75 197 GLU A CA 1
ATOM 1616 C C . GLU A 1 197 ? -20.840 7.398 27.767 1.00 91.75 197 GLU A C 1
ATOM 1618 O O . GLU A 1 197 ? -21.017 7.538 28.979 1.00 91.75 197 GLU A O 1
ATOM 1623 N N . LYS A 1 198 ? -19.744 6.834 27.262 1.00 91.81 198 LYS A N 1
ATOM 1624 C CA . LYS A 1 198 ? -18.623 6.356 28.071 1.00 91.81 198 LYS A CA 1
ATOM 1625 C C . LYS A 1 198 ? -17.307 6.797 27.446 1.00 91.81 198 LYS A C 1
ATOM 1627 O O . LYS A 1 198 ? -17.064 6.538 26.270 1.00 91.81 198 LYS A O 1
ATOM 1632 N N . ASP A 1 199 ? -16.442 7.413 28.243 1.00 91.69 199 ASP A N 1
ATOM 1633 C CA . ASP A 1 199 ? -15.082 7.741 27.814 1.00 91.69 199 ASP A CA 1
ATOM 1634 C C . ASP A 1 199 ? -14.251 6.455 27.632 1.00 91.69 199 ASP A C 1
ATOM 1636 O O . ASP A 1 199 ? -14.291 5.540 28.460 1.00 91.69 199 ASP A O 1
ATOM 1640 N N . LEU A 1 200 ? -13.498 6.389 26.533 1.00 91.94 200 LEU A N 1
ATOM 1641 C CA . LEU A 1 200 ? -12.621 5.274 26.170 1.00 91.94 200 LEU A CA 1
ATOM 1642 C C . LEU A 1 200 ? -11.139 5.652 26.312 1.00 91.94 200 LEU A C 1
ATOM 1644 O O . LEU A 1 200 ? -10.769 6.821 26.442 1.00 91.94 200 LEU A O 1
ATOM 1648 N N . GLN A 1 201 ? -10.268 4.642 26.261 1.00 91.00 201 GLN A N 1
ATOM 1649 C CA . GLN A 1 201 ? -8.815 4.824 26.289 1.00 91.00 201 GLN A CA 1
ATOM 1650 C C . GLN A 1 201 ? -8.304 5.606 25.070 1.00 91.00 201 GLN A C 1
ATOM 1652 O O . GLN A 1 201 ? -8.886 5.549 23.993 1.00 91.00 201 GLN A O 1
ATOM 1657 N N . ALA A 1 202 ? -7.163 6.290 25.211 1.00 89.69 202 ALA A N 1
ATOM 1658 C CA . ALA A 1 202 ? -6.567 7.084 24.130 1.00 89.69 202 ALA A CA 1
ATOM 1659 C C . ALA A 1 202 ? -6.062 6.248 22.934 1.00 89.69 202 ALA A C 1
ATOM 1661 O O . ALA A 1 202 ? -5.941 6.760 21.819 1.00 89.69 202 ALA A O 1
ATOM 1662 N N . THR A 1 203 ? -5.758 4.972 23.168 1.00 90.88 203 THR A N 1
ATOM 1663 C CA . THR A 1 203 ? -5.463 3.981 22.131 1.00 90.88 203 THR A CA 1
ATOM 1664 C C . THR A 1 203 ? -6.587 2.963 22.144 1.00 90.88 203 THR A C 1
ATOM 1666 O O . THR A 1 203 ? -6.921 2.438 23.203 1.00 90.88 203 THR A O 1
ATOM 1669 N N . LEU A 1 204 ? -7.158 2.695 20.978 1.00 91.44 204 LEU A N 1
ATOM 1670 C CA . LEU A 1 204 ? -8.341 1.871 20.841 1.00 91.44 204 LEU A CA 1
ATOM 1671 C C . LEU A 1 204 ? -8.153 0.868 19.712 1.00 91.44 204 LEU A C 1
ATOM 1673 O O . LEU A 1 204 ? -7.849 1.239 18.577 1.00 91.44 204 LEU A O 1
ATOM 1677 N N . ARG A 1 205 ? -8.364 -0.402 20.037 1.00 92.31 205 ARG A N 1
ATOM 1678 C CA . ARG A 1 205 ? -8.629 -1.464 19.081 1.00 92.31 205 ARG A CA 1
ATOM 1679 C C . ARG A 1 205 ? -10.126 -1.723 19.061 1.00 92.31 205 ARG A C 1
ATOM 1681 O O . ARG A 1 205 ? -10.740 -1.855 20.117 1.00 92.31 205 ARG A O 1
ATOM 1688 N N . TYR A 1 206 ? -10.702 -1.796 17.875 1.00 93.44 206 TYR A N 1
ATOM 1689 C CA . TYR A 1 206 ? -12.123 -2.069 17.687 1.00 93.44 206 TYR A CA 1
ATOM 1690 C C . TYR A 1 206 ? -12.344 -2.861 16.398 1.00 93.44 206 TYR A C 1
ATOM 1692 O O . TYR A 1 206 ? -11.440 -2.955 15.575 1.00 93.44 206 TYR A O 1
ATOM 1700 N N . TYR A 1 207 ? -13.529 -3.423 16.209 1.00 94.50 207 TYR A N 1
ATOM 1701 C CA . TYR A 1 207 ? -13.968 -4.007 14.937 1.00 94.50 207 TYR A CA 1
ATOM 1702 C C . TYR A 1 207 ? -15.420 -3.603 14.660 1.00 94.50 207 TYR A C 1
ATOM 1704 O O . TYR A 1 207 ? -16.098 -3.084 15.554 1.00 94.50 207 TYR A O 1
ATOM 1712 N N . ILE A 1 208 ? -15.878 -3.792 13.421 1.00 94.56 208 ILE A N 1
ATOM 1713 C CA . ILE A 1 208 ? -17.249 -3.456 13.026 1.00 94.56 208 ILE A CA 1
ATOM 1714 C C . ILE A 1 208 ? -18.153 -4.644 13.307 1.00 94.56 208 ILE A C 1
ATOM 1716 O O . ILE A 1 208 ? -17.857 -5.776 12.925 1.00 94.56 208 ILE A O 1
ATOM 1720 N N . SER A 1 209 ? -19.243 -4.373 14.011 1.00 93.50 209 SER A N 1
ATOM 1721 C CA . SER A 1 209 ? -20.169 -5.383 14.499 1.00 93.50 209 SER A CA 1
ATOM 1722 C C . SER A 1 209 ? -21.601 -4.928 14.259 1.00 93.50 209 SER A C 1
ATOM 1724 O O . SER A 1 209 ? -21.900 -3.735 14.297 1.00 93.50 209 SER A O 1
ATOM 1726 N N . THR A 1 210 ? -22.498 -5.885 14.045 1.00 91.38 210 THR A N 1
ATOM 1727 C CA . THR A 1 210 ? -23.948 -5.648 13.968 1.00 91.38 210 THR A CA 1
ATOM 1728 C C . THR A 1 210 ? -24.517 -5.212 15.319 1.00 91.38 210 THR A C 1
ATOM 1730 O O . THR A 1 210 ? -25.563 -4.564 15.390 1.00 91.38 210 THR A O 1
ATOM 1733 N N . THR A 1 211 ? -23.802 -5.521 16.403 1.00 87.25 211 THR A N 1
ATOM 1734 C CA . THR A 1 211 ? -24.117 -5.103 17.766 1.00 87.25 211 THR A CA 1
ATOM 1735 C C . THR A 1 211 ? -22.997 -4.235 18.311 1.00 87.25 211 THR A C 1
ATOM 1737 O O . THR A 1 211 ? -21.831 -4.590 18.219 1.00 87.25 211 THR A O 1
ATOM 1740 N N . GLY A 1 212 ? -23.316 -3.110 18.934 1.00 85.50 212 GLY A N 1
ATOM 1741 C CA . GLY A 1 212 ? -22.278 -2.278 19.523 1.00 85.50 212 GLY A CA 1
ATOM 1742 C C . GLY A 1 212 ? -22.708 -0.837 19.646 1.00 85.50 212 GLY A C 1
ATOM 1743 O O . GLY A 1 212 ? -23.892 -0.526 19.775 1.00 85.50 212 GLY A O 1
ATOM 1744 N N . CYS A 1 213 ? -21.721 0.045 19.626 1.00 90.06 213 CYS A N 1
ATOM 1745 C CA . CYS A 1 213 ? -21.935 1.463 19.841 1.00 90.06 213 CYS A CA 1
ATOM 1746 C C . CYS A 1 213 ? -21.137 2.283 18.851 1.00 90.06 213 CYS A C 1
ATOM 1748 O O . CYS A 1 213 ? -20.156 1.811 18.280 1.00 90.06 213 CYS A O 1
ATOM 1750 N N . LYS A 1 214 ? -21.532 3.541 18.683 1.00 93.00 214 LYS A N 1
ATOM 1751 C CA . LYS A 1 214 ? -20.760 4.457 17.862 1.00 93.00 214 LYS A CA 1
ATOM 1752 C C . LYS A 1 214 ? -19.552 4.946 18.648 1.00 93.00 214 LYS A C 1
ATOM 1754 O O . LYS A 1 214 ? -19.709 5.434 19.764 1.00 93.00 214 LYS A O 1
ATOM 1759 N N . ILE A 1 215 ? -18.359 4.846 18.075 1.00 93.56 215 ILE A N 1
ATOM 1760 C CA . ILE A 1 215 ? -17.170 5.492 18.636 1.00 93.56 215 ILE A CA 1
ATOM 1761 C C . ILE A 1 215 ? -17.000 6.861 17.980 1.00 93.56 215 ILE A C 1
ATOM 1763 O O . ILE A 1 215 ? -16.919 6.991 16.755 1.00 93.56 215 ILE A O 1
ATOM 1767 N N . ILE A 1 216 ? -16.927 7.890 18.817 1.00 93.00 216 ILE A N 1
ATOM 1768 C CA . ILE A 1 216 ? -16.806 9.289 18.422 1.00 93.00 216 ILE A CA 1
ATOM 1769 C C . ILE A 1 216 ? -15.534 9.858 19.042 1.00 93.00 216 ILE A C 1
ATOM 1771 O O . ILE A 1 216 ? -15.211 9.620 20.202 1.00 93.00 216 ILE A O 1
ATOM 1775 N N . LYS A 1 217 ? -14.795 10.630 18.259 1.00 92.25 217 LYS A N 1
ATOM 1776 C CA . LYS A 1 217 ? -13.687 11.454 18.712 1.00 92.25 217 LYS A CA 1
ATOM 1777 C C . LYS A 1 217 ? -14.244 12.830 19.078 1.00 92.25 217 LYS A C 1
ATOM 1779 O O . LYS A 1 217 ? -14.664 13.572 18.193 1.00 92.25 217 LYS A O 1
ATOM 1784 N N . ARG A 1 218 ? -14.254 13.163 20.368 1.00 93.62 218 ARG A N 1
ATOM 1785 C CA . ARG A 1 218 ? -14.744 14.445 20.895 1.00 93.62 218 ARG A CA 1
ATOM 1786 C C . ARG A 1 218 ? -13.573 15.323 21.315 1.00 93.62 218 ARG A C 1
ATOM 1788 O O . ARG A 1 218 ? -12.667 14.862 22.013 1.00 93.62 218 ARG A O 1
ATOM 1795 N N . ASN A 1 219 ? -13.575 16.570 20.869 1.00 93.56 219 ASN A N 1
ATOM 1796 C CA . ASN A 1 219 ? -12.602 17.565 21.284 1.00 93.56 219 ASN A CA 1
ATOM 1797 C C . ASN A 1 219 ? -12.944 18.065 22.696 1.00 93.56 219 ASN A C 1
ATOM 1799 O O . ASN A 1 219 ? -14.104 18.331 23.008 1.00 93.56 219 ASN A O 1
ATOM 1803 N N . ILE A 1 220 ? -11.935 18.162 23.555 1.00 90.50 220 ILE A N 1
ATOM 1804 C CA . ILE A 1 220 ? -12.085 18.512 24.968 1.00 90.50 220 ILE A CA 1
ATOM 1805 C C . ILE A 1 220 ? -12.314 20.022 25.147 1.00 90.50 220 ILE A C 1
ATOM 1807 O O . ILE A 1 220 ? -13.021 20.410 26.072 1.00 90.50 220 ILE A O 1
ATOM 1811 N N . SER A 1 221 ? -11.742 20.868 24.284 1.00 89.25 221 SER A N 1
ATOM 1812 C CA . SER A 1 221 ? -11.791 22.329 24.417 1.00 89.25 221 SER A CA 1
ATOM 1813 C C . SER A 1 221 ? -12.971 22.975 23.692 1.00 89.25 221 SER A C 1
ATOM 1815 O O . SER A 1 221 ? -13.554 23.917 24.221 1.00 89.25 221 SER A O 1
ATOM 1817 N N . ASP A 1 222 ? -13.348 22.472 22.513 1.00 89.69 222 ASP A N 1
ATOM 1818 C CA . ASP A 1 222 ? -14.403 23.073 21.678 1.00 89.69 222 ASP A CA 1
ATOM 1819 C C . ASP A 1 222 ? -15.646 22.191 21.469 1.00 89.69 222 ASP A C 1
ATOM 1821 O O . ASP A 1 222 ? -16.626 22.637 20.874 1.00 89.69 222 ASP A O 1
ATOM 1825 N N . GLY A 1 223 ? -15.630 20.948 21.959 1.00 88.94 223 GLY A N 1
ATOM 1826 C CA . GLY A 1 223 ? -16.770 20.034 21.875 1.00 88.94 223 GLY A CA 1
ATOM 1827 C C . GLY A 1 223 ? -17.057 19.475 20.478 1.00 88.94 223 GLY A C 1
ATOM 1828 O O . GLY A 1 223 ? -18.057 18.780 20.316 1.00 88.94 223 GLY A O 1
ATOM 1829 N N . ARG A 1 224 ? -16.209 19.725 19.468 1.00 92.00 224 ARG A N 1
ATOM 1830 C CA . ARG A 1 224 ? -16.378 19.139 18.128 1.00 92.00 224 ARG A CA 1
ATOM 1831 C C . ARG A 1 224 ? -16.341 17.619 18.176 1.00 92.00 224 ARG A C 1
ATOM 1833 O O . ARG A 1 224 ? -15.529 17.024 18.885 1.00 92.00 224 ARG A O 1
ATOM 1840 N N . GLU A 1 225 ? -17.163 16.999 17.339 1.00 92.50 225 GLU A N 1
ATOM 1841 C CA . GLU A 1 225 ? -17.294 15.549 17.245 1.00 92.50 225 GLU A CA 1
ATOM 1842 C C . GLU A 1 225 ? -16.970 15.046 15.843 1.00 92.50 225 GLU A C 1
ATOM 1844 O O . GLU A 1 225 ? -17.412 15.606 14.842 1.00 92.50 225 GLU A O 1
ATOM 1849 N N . ILE A 1 226 ? -16.189 13.970 15.777 1.00 91.38 226 ILE A N 1
ATOM 1850 C CA . ILE A 1 226 ? -15.834 13.277 14.540 1.00 91.38 226 ILE A CA 1
ATOM 1851 C C . ILE A 1 226 ? -16.089 11.792 14.762 1.00 91.38 226 ILE A C 1
ATOM 1853 O O . ILE A 1 226 ? -15.549 11.207 15.698 1.00 91.38 226 ILE A O 1
ATOM 1857 N N . GLN A 1 227 ? -16.899 11.162 13.918 1.00 90.94 227 GLN A N 1
ATOM 1858 C CA . GLN A 1 227 ? -17.087 9.713 13.987 1.00 90.94 227 GLN A CA 1
ATOM 1859 C C . GLN A 1 227 ? -15.788 9.002 13.597 1.00 90.94 227 GLN A C 1
ATOM 1861 O O . GLN A 1 227 ? -15.131 9.415 12.644 1.00 90.94 227 GLN A O 1
ATOM 1866 N N . VAL A 1 228 ? -15.417 7.949 14.332 1.00 89.50 228 VAL A N 1
ATOM 1867 C CA . VAL A 1 228 ? -14.238 7.142 13.976 1.00 89.50 228 VAL A CA 1
ATOM 1868 C C . VAL A 1 228 ? -14.463 6.439 12.643 1.00 89.50 228 VAL A C 1
ATOM 1870 O O . VAL A 1 228 ? -13.612 6.529 11.770 1.00 89.50 228 VAL A O 1
ATOM 1873 N N . GLU A 1 229 ? -15.640 5.839 12.478 1.00 90.38 229 GLU A N 1
ATOM 1874 C CA . GLU A 1 229 ? -16.100 5.298 11.203 1.00 90.38 229 GLU A CA 1
ATOM 1875 C C . GLU A 1 229 ? -17.344 6.038 10.741 1.00 90.38 229 GLU A C 1
ATOM 1877 O O . GLU A 1 229 ? -18.309 6.176 11.500 1.00 90.38 229 GLU A O 1
ATOM 1882 N N . ALA A 1 230 ? -17.335 6.514 9.501 1.00 86.06 230 ALA A N 1
ATOM 1883 C CA . ALA A 1 230 ? -18.447 7.273 8.946 1.00 86.06 230 ALA A CA 1
ATOM 1884 C C . ALA A 1 230 ? -19.680 6.382 8.711 1.00 86.06 230 ALA A C 1
ATOM 1886 O O . ALA A 1 230 ? -19.566 5.204 8.391 1.00 86.06 230 ALA A O 1
ATOM 1887 N N . GLY A 1 231 ? -20.881 6.949 8.846 1.00 87.12 231 GLY A N 1
ATOM 1888 C CA . GLY A 1 231 ? -22.135 6.271 8.495 1.00 87.12 231 GLY A CA 1
ATOM 1889 C C . GLY A 1 231 ? -22.794 5.528 9.658 1.00 87.12 231 GLY A C 1
ATOM 1890 O O . GLY A 1 231 ? -22.636 5.898 10.822 1.00 87.12 231 GLY A O 1
ATOM 1891 N N . THR A 1 232 ? -23.571 4.489 9.357 1.00 87.75 232 THR A N 1
ATOM 1892 C CA . THR A 1 232 ? -24.412 3.769 10.336 1.00 87.75 232 THR A CA 1
ATOM 1893 C C . THR A 1 232 ? -23.697 2.629 11.056 1.00 87.75 232 THR A C 1
ATOM 1895 O O . THR A 1 232 ? -24.277 2.016 11.945 1.00 87.75 232 THR A O 1
ATOM 1898 N N . TRP A 1 233 ? -22.440 2.356 10.704 1.00 92.56 233 TRP A N 1
ATOM 1899 C CA . TRP A 1 233 ? -21.677 1.230 11.239 1.00 92.56 233 TRP A CA 1
ATOM 1900 C C . TRP A 1 233 ? -21.453 1.360 12.742 1.00 92.56 233 TRP A C 1
ATOM 1902 O O . TRP A 1 233 ? -21.058 2.434 13.219 1.00 92.56 233 TRP A O 1
ATOM 1912 N N . LEU A 1 234 ? -21.685 0.269 13.470 1.00 92.69 234 LEU A N 1
ATOM 1913 C CA . LEU A 1 234 ? -21.440 0.168 14.903 1.00 92.69 234 LEU A CA 1
ATOM 1914 C C . LEU A 1 234 ? -20.086 -0.491 15.153 1.00 92.69 234 LEU A C 1
ATOM 1916 O O . LEU A 1 234 ? -19.621 -1.326 14.380 1.00 92.69 234 LEU A O 1
ATOM 1920 N N . GLN A 1 235 ? -19.441 -0.090 16.241 1.00 94.00 235 GLN A N 1
ATOM 1921 C CA . GLN A 1 235 ? -18.140 -0.603 16.627 1.00 94.00 235 GLN A CA 1
ATOM 1922 C C . GLN A 1 235 ? -18.226 -1.316 17.971 1.00 94.00 235 GLN A C 1
ATOM 1924 O O . GLN A 1 235 ? -18.972 -0.915 18.873 1.00 94.00 235 GLN A O 1
ATOM 1929 N N . GLN A 1 236 ? -17.383 -2.329 18.124 1.00 92.69 236 GLN A N 1
ATOM 1930 C CA . GLN A 1 236 ? -17.146 -2.985 19.397 1.00 92.69 236 GLN A CA 1
ATOM 1931 C C . GLN A 1 236 ? -15.678 -2.841 19.793 1.00 92.69 236 GLN A C 1
ATOM 1933 O O . GLN A 1 236 ? -14.774 -3.113 19.003 1.00 92.69 236 GLN A O 1
ATOM 1938 N N . GLU A 1 237 ? -15.445 -2.378 21.022 1.00 92.38 237 GLU A N 1
ATOM 1939 C CA . GLU A 1 237 ? -14.108 -2.299 21.611 1.00 92.38 237 GLU A CA 1
ATOM 1940 C C . GLU A 1 237 ? -13.510 -3.708 21.747 1.00 92.38 237 GLU A C 1
ATOM 1942 O O . GLU A 1 237 ? -14.178 -4.640 22.193 1.00 92.38 237 GLU A O 1
ATOM 1947 N N . PHE A 1 238 ? -12.237 -3.852 21.382 1.00 91.81 238 PHE A N 1
ATOM 1948 C CA . PHE A 1 238 ? -11.489 -5.108 21.440 1.00 91.81 238 PHE A CA 1
ATOM 1949 C C . PHE A 1 238 ? -10.047 -4.888 21.917 1.00 91.81 238 PHE A C 1
ATOM 1951 O O . PHE A 1 238 ? -9.076 -5.394 21.352 1.00 91.81 238 PHE A O 1
ATOM 1958 N N . ASN A 1 239 ? -9.896 -4.066 22.956 1.00 88.38 239 ASN A N 1
ATOM 1959 C CA . ASN A 1 239 ? -8.599 -3.778 23.571 1.00 88.38 239 ASN A CA 1
ATOM 1960 C C . ASN A 1 239 ? -8.019 -4.995 24.303 1.00 88.38 239 ASN A C 1
ATOM 1962 O O . ASN A 1 239 ? -6.810 -5.229 24.257 1.00 88.38 239 ASN A O 1
ATOM 1966 N N . ILE A 1 240 ? -8.885 -5.779 24.943 1.00 87.44 240 ILE A N 1
ATOM 1967 C CA . ILE A 1 240 ? -8.544 -7.031 25.615 1.00 87.44 240 ILE A CA 1
ATOM 1968 C C . ILE A 1 240 ? -9.083 -8.170 24.755 1.00 87.44 240 ILE A C 1
ATOM 1970 O O . ILE A 1 240 ? -10.235 -8.132 24.327 1.00 87.44 240 ILE A O 1
ATOM 1974 N N . TYR A 1 241 ? -8.234 -9.159 24.474 1.00 88.88 241 TYR A N 1
ATOM 1975 C CA . TYR A 1 241 ? -8.662 -10.348 23.749 1.00 88.88 241 TYR A CA 1
ATOM 1976 C C . TYR A 1 241 ? -9.615 -11.166 24.619 1.00 88.88 241 TYR A C 1
ATOM 1978 O O . TYR A 1 241 ? -9.290 -11.509 25.755 1.00 88.88 241 TYR A O 1
ATOM 1986 N N . GLU A 1 242 ? -10.769 -11.499 24.056 1.00 86.38 242 GLU A N 1
ATOM 1987 C CA . GLU A 1 242 ? -11.745 -12.386 24.670 1.00 86.38 242 GLU A CA 1
ATOM 1988 C C . GLU A 1 242 ? -12.019 -13.532 23.700 1.00 86.38 242 GLU A C 1
ATOM 1990 O O . GLU A 1 242 ? -12.506 -13.292 22.596 1.00 86.38 242 GLU A O 1
ATOM 1995 N N . GLU A 1 243 ? -11.696 -14.762 24.101 1.00 88.56 243 GLU A N 1
ATOM 1996 C CA . GLU A 1 243 ? -11.960 -15.964 23.309 1.00 88.56 243 GLU A CA 1
ATOM 1997 C C . GLU A 1 243 ? -13.437 -16.347 23.419 1.00 88.56 243 GLU A C 1
ATOM 1999 O O . GLU A 1 243 ? -13.945 -16.606 24.514 1.00 88.56 243 GLU A O 1
ATOM 2004 N N . LYS A 1 244 ? -14.141 -16.336 22.286 1.00 90.69 244 LYS A N 1
ATOM 2005 C CA . LYS A 1 244 ? -15.566 -16.665 22.191 1.00 90.69 244 LYS A CA 1
ATOM 2006 C C . LYS A 1 244 ? -15.852 -17.366 20.857 1.00 90.69 244 LYS A C 1
ATOM 2008 O O . LYS A 1 244 ? -15.064 -17.208 19.923 1.00 90.69 244 LYS A O 1
ATOM 2013 N N . PRO A 1 245 ? -16.969 -18.111 20.742 1.00 92.19 245 PRO A N 1
ATOM 2014 C CA . PRO A 1 245 ? -17.435 -18.622 19.453 1.00 92.19 245 PRO A CA 1
ATOM 2015 C C . PRO A 1 245 ? -17.566 -17.489 18.431 1.00 92.19 245 PRO A C 1
ATOM 2017 O O . PRO A 1 245 ? -17.928 -16.371 18.806 1.00 92.19 245 PRO A O 1
ATOM 2020 N N . TRP A 1 246 ? -17.296 -17.772 17.154 1.00 91.00 246 TRP A N 1
ATOM 2021 C CA . TRP A 1 246 ? -17.257 -16.752 16.100 1.00 91.00 246 TRP A CA 1
ATOM 2022 C C . TRP A 1 246 ? -18.541 -15.920 16.041 1.00 91.00 246 TRP A C 1
ATOM 2024 O O . TRP A 1 246 ? -18.511 -14.693 15.963 1.00 91.00 246 TRP A O 1
ATOM 2034 N N . GLU A 1 247 ? -19.675 -16.598 16.174 1.00 91.12 247 GLU A N 1
ATOM 2035 C CA . GLU A 1 247 ? -21.014 -16.023 16.133 1.00 91.12 247 GLU A CA 1
ATOM 2036 C C . GLU A 1 247 ? -21.228 -14.995 17.252 1.00 91.12 247 GLU A C 1
ATOM 2038 O O . GLU A 1 247 ? -22.020 -14.075 17.103 1.00 91.12 247 GLU A O 1
ATOM 2043 N N . SER A 1 248 ? -20.493 -15.108 18.363 1.00 91.25 248 SER A N 1
ATOM 2044 C CA . SER A 1 248 ? -20.599 -14.186 19.500 1.00 91.25 248 SER A CA 1
ATOM 2045 C C . SER A 1 248 ? -19.850 -12.868 19.296 1.00 91.25 248 SER A C 1
ATOM 2047 O O . SER A 1 248 ? -20.066 -11.934 20.069 1.00 91.25 248 SER A O 1
ATOM 2049 N N . TYR A 1 249 ? -18.971 -12.769 18.292 1.00 90.94 249 TYR A N 1
ATOM 2050 C CA . TYR A 1 249 ? -18.358 -11.488 17.927 1.00 90.94 249 TYR A CA 1
ATOM 2051 C C . TYR A 1 249 ? -19.334 -10.587 17.157 1.00 90.94 249 TYR A C 1
ATOM 2053 O O . TYR A 1 249 ? -19.157 -9.372 17.150 1.00 90.94 249 TYR A O 1
ATOM 2061 N N . ASN A 1 250 ? -20.385 -11.144 16.540 1.00 93.25 250 ASN A N 1
ATOM 2062 C CA . ASN A 1 250 ? -21.379 -10.385 15.770 1.00 93.25 250 ASN A CA 1
ATOM 2063 C C . ASN A 1 250 ? -20.766 -9.492 14.668 1.00 93.25 250 ASN A C 1
ATOM 2065 O O . ASN A 1 250 ? -21.326 -8.440 14.358 1.00 93.25 250 ASN A O 1
ATOM 2069 N N . VAL A 1 251 ? -19.616 -9.880 14.102 1.00 93.19 251 VAL A N 1
ATOM 2070 C CA . VAL A 1 251 ? -18.911 -9.123 13.050 1.00 93.19 251 VAL A CA 1
ATOM 2071 C C . VAL A 1 251 ? -19.876 -8.779 11.910 1.00 93.19 251 VAL A C 1
ATOM 2073 O O . VAL A 1 251 ? -20.656 -9.623 11.475 1.00 93.19 251 VAL A O 1
ATOM 2076 N N . ASP A 1 252 ? -19.856 -7.526 11.455 1.00 93.94 252 ASP A N 1
ATOM 2077 C CA . ASP A 1 252 ? -20.701 -7.086 10.342 1.00 93.94 252 ASP A CA 1
ATOM 2078 C C . ASP A 1 252 ? -19.995 -7.324 9.006 1.00 93.94 252 ASP A C 1
ATOM 2080 O O . ASP A 1 252 ? -19.288 -6.453 8.494 1.00 93.94 252 ASP A O 1
ATOM 2084 N N . ASP A 1 253 ? -20.198 -8.508 8.433 1.00 93.31 253 ASP A N 1
ATOM 2085 C CA . ASP A 1 253 ? -19.620 -8.891 7.141 1.00 93.31 253 ASP A CA 1
ATOM 2086 C C . ASP A 1 253 ? -19.988 -7.902 6.016 1.00 93.31 253 ASP A C 1
ATOM 2088 O O . ASP A 1 253 ? -19.190 -7.683 5.103 1.00 93.31 253 ASP A O 1
ATOM 2092 N N . SER A 1 254 ? -21.150 -7.238 6.098 1.00 92.88 254 SER A N 1
ATOM 2093 C CA . SER A 1 254 ? -21.627 -6.294 5.075 1.00 92.88 254 SER A CA 1
ATOM 2094 C C . SER A 1 254 ? -20.731 -5.062 4.970 1.00 92.88 254 SER A C 1
ATOM 2096 O O . SER A 1 254 ? -20.498 -4.563 3.868 1.00 92.88 254 SER A O 1
ATOM 2098 N N . TYR A 1 255 ? -20.210 -4.578 6.102 1.00 93.50 255 TYR A N 1
ATOM 2099 C CA . TYR A 1 255 ? -19.251 -3.473 6.124 1.00 93.50 255 TYR A CA 1
ATOM 2100 C C . TYR A 1 255 ? -17.986 -3.831 5.347 1.00 93.50 255 TYR A C 1
ATOM 2102 O O . TYR A 1 255 ? -17.559 -3.096 4.456 1.00 93.50 255 TYR A O 1
ATOM 2110 N N . TYR A 1 256 ? -17.402 -4.985 5.671 1.00 93.94 256 TYR A N 1
ATOM 2111 C CA . TYR A 1 256 ? -16.142 -5.418 5.079 1.00 93.94 256 TYR A CA 1
ATOM 2112 C C . TYR A 1 256 ? -16.310 -5.751 3.598 1.00 93.94 256 TYR A C 1
ATOM 2114 O O . TYR A 1 256 ? -15.468 -5.353 2.798 1.00 93.94 256 TYR A O 1
ATOM 2122 N N . LEU A 1 257 ? -17.419 -6.394 3.215 1.00 94.31 257 LEU A N 1
ATOM 2123 C CA . LEU A 1 257 ? -17.768 -6.612 1.810 1.00 94.31 257 LEU A CA 1
ATOM 2124 C C . LEU A 1 257 ? -17.888 -5.295 1.044 1.00 94.31 257 LEU A C 1
ATOM 2126 O O . LEU A 1 257 ? -17.349 -5.189 -0.055 1.00 94.31 257 LEU A O 1
ATOM 2130 N N . ASN A 1 258 ? -18.549 -4.286 1.617 1.00 93.75 258 ASN A N 1
ATOM 2131 C CA . ASN A 1 258 ? -18.684 -2.980 0.977 1.00 93.75 258 ASN A CA 1
ATOM 2132 C C . ASN A 1 258 ? -17.315 -2.323 0.747 1.00 93.75 258 ASN A C 1
ATOM 2134 O O . ASN A 1 258 ? -17.018 -1.902 -0.370 1.00 93.75 258 ASN A O 1
ATOM 2138 N N . GLU A 1 259 ? -16.442 -2.306 1.758 1.00 91.94 259 GLU A N 1
ATOM 2139 C CA . GLU A 1 259 ? -15.092 -1.753 1.598 1.00 91.94 259 GLU A CA 1
ATOM 2140 C C . GLU A 1 259 ? -14.249 -2.553 0.589 1.00 91.94 259 GLU A C 1
ATOM 2142 O O . GLU A 1 259 ? -13.544 -1.953 -0.219 1.00 91.94 259 GLU A O 1
ATOM 2147 N N . ILE A 1 260 ? -14.368 -3.885 0.543 1.00 92.69 260 ILE A N 1
ATOM 2148 C CA . ILE A 1 260 ? -13.679 -4.701 -0.471 1.00 92.69 260 ILE A CA 1
ATOM 2149 C C . ILE A 1 260 ? -14.179 -4.367 -1.876 1.00 92.69 260 ILE A C 1
ATOM 2151 O O . ILE A 1 260 ? -13.372 -4.104 -2.764 1.00 92.69 260 ILE A O 1
ATOM 2155 N N . TYR A 1 261 ? -15.494 -4.345 -2.096 1.00 93.06 261 TYR A N 1
ATOM 2156 C CA . TYR A 1 261 ? -16.055 -4.070 -3.417 1.00 93.06 261 TYR A CA 1
ATOM 2157 C C . TYR A 1 261 ? -15.784 -2.648 -3.888 1.00 93.06 261 TYR A C 1
ATOM 2159 O O . TYR A 1 261 ? -15.528 -2.428 -5.069 1.00 93.06 261 TYR A O 1
ATOM 2167 N N . LYS A 1 262 ? -15.783 -1.681 -2.975 1.00 90.88 262 LYS A N 1
ATOM 2168 C CA . LYS A 1 262 ? -15.346 -0.314 -3.251 1.00 90.88 262 LYS A CA 1
ATOM 2169 C C . LYS A 1 262 ? -13.905 -0.281 -3.765 1.00 90.88 262 LYS A C 1
ATOM 2171 O O . LYS A 1 262 ? -13.639 0.405 -4.749 1.00 90.88 262 LYS A O 1
ATOM 2176 N N . GLU A 1 263 ? -12.997 -1.056 -3.173 1.00 88.44 263 GLU A N 1
ATOM 2177 C CA . GLU A 1 263 ? -11.621 -1.168 -3.669 1.00 88.44 263 GLU A CA 1
ATOM 2178 C C . GLU A 1 263 ? -11.547 -1.931 -5.010 1.00 88.44 263 GLU A C 1
ATOM 2180 O O . GLU A 1 263 ? -10.861 -1.487 -5.930 1.00 88.44 263 GLU A O 1
ATOM 2185 N N . ILE A 1 264 ? -12.298 -3.023 -5.188 1.00 89.69 264 ILE A N 1
ATOM 2186 C CA . ILE A 1 264 ? -12.352 -3.751 -6.472 1.00 89.69 264 ILE A CA 1
ATOM 2187 C C . ILE A 1 264 ? -12.829 -2.829 -7.600 1.00 89.69 264 ILE A C 1
ATOM 2189 O O . ILE A 1 264 ? -12.195 -2.776 -8.651 1.00 89.69 264 ILE A O 1
ATOM 2193 N N . ASN A 1 265 ? -13.898 -2.066 -7.371 1.00 88.56 265 ASN A N 1
ATOM 2194 C CA . ASN A 1 265 ? -14.476 -1.152 -8.358 1.00 88.56 265 ASN A CA 1
ATOM 2195 C C . ASN A 1 265 ? -13.527 -0.005 -8.732 1.00 88.56 265 ASN A C 1
ATOM 2197 O O . ASN A 1 265 ? -13.577 0.490 -9.856 1.00 88.56 265 ASN A O 1
ATOM 2201 N N . ASN A 1 266 ? -12.654 0.411 -7.813 1.00 84.62 266 ASN A N 1
ATOM 2202 C CA . ASN A 1 266 ? -11.631 1.415 -8.097 1.00 84.62 266 ASN A CA 1
ATOM 2203 C C . ASN A 1 266 ? -10.490 0.852 -8.963 1.00 84.62 266 ASN A C 1
ATOM 2205 O O . ASN A 1 266 ? -9.941 1.578 -9.788 1.00 84.62 266 ASN A O 1
ATOM 2209 N N . LEU A 1 267 ? -10.145 -0.430 -8.802 1.00 80.75 267 LEU A N 1
ATOM 2210 C CA . LEU A 1 267 ? -9.098 -1.104 -9.585 1.00 80.75 267 LEU A CA 1
ATOM 2211 C C . LEU A 1 267 ? -9.589 -1.592 -10.950 1.00 80.75 267 LEU A C 1
ATOM 2213 O O . LEU A 1 267 ? -8.839 -1.581 -11.926 1.00 80.75 267 LEU A O 1
ATOM 2217 N N . VAL A 1 268 ? -10.842 -2.029 -11.015 1.00 77.50 268 VAL A N 1
ATOM 2218 C CA . VAL A 1 268 ? -11.507 -2.506 -12.226 1.00 77.50 268 VAL A CA 1
ATOM 2219 C C . VAL A 1 268 ? -12.719 -1.608 -12.459 1.00 77.50 268 VAL A C 1
ATOM 2221 O O . VAL A 1 268 ? -13.840 -1.983 -12.106 1.00 77.50 268 VAL A O 1
ATOM 2224 N N . PRO A 1 269 ? -12.526 -0.397 -13.013 1.00 60.94 269 PRO A N 1
ATOM 2225 C CA . PRO A 1 269 ? -13.644 0.489 -13.280 1.00 60.94 269 PRO A CA 1
ATOM 2226 C C . PRO A 1 269 ? -14.595 -0.191 -14.266 1.00 60.94 269 PRO A C 1
ATOM 2228 O O . PRO A 1 269 ? -14.244 -0.454 -15.420 1.00 60.94 269 PRO A O 1
ATOM 2231 N N . VAL A 1 270 ? -15.814 -0.472 -13.802 1.00 55.25 270 VAL A N 1
ATOM 2232 C CA . VAL A 1 270 ? -16.898 -0.978 -14.645 1.00 55.25 270 VAL A CA 1
ATOM 2233 C C . VAL A 1 270 ? -17.171 0.079 -15.710 1.00 55.25 270 VAL A C 1
ATOM 2235 O O . VAL A 1 270 ? -17.731 1.143 -15.440 1.00 55.25 270 VAL A O 1
ATOM 2238 N N . THR A 1 271 ? -16.723 -0.184 -16.934 1.00 51.09 271 THR A N 1
ATOM 2239 C CA . THR A 1 271 ? -16.880 0.730 -18.064 1.00 51.09 271 THR A CA 1
ATOM 2240 C C . THR A 1 271 ? -18.314 0.612 -18.578 1.00 51.09 271 THR A C 1
ATOM 2242 O O . THR A 1 271 ? -18.592 -0.055 -19.563 1.00 51.09 271 THR A O 1
ATOM 2245 N N . ASN A 1 272 ? -19.254 1.254 -17.880 1.00 47.34 272 ASN A N 1
ATOM 2246 C CA . ASN A 1 272 ? -20.653 1.361 -18.315 1.00 47.34 272 ASN A CA 1
ATOM 2247 C C . ASN A 1 272 ? -20.865 2.447 -19.388 1.00 47.34 272 ASN A C 1
ATOM 2249 O O . ASN A 1 272 ? -21.988 2.660 -19.841 1.00 47.34 272 ASN A O 1
ATOM 2253 N N . GLN A 1 273 ? -19.808 3.156 -19.794 1.00 45.62 273 GLN A N 1
ATOM 2254 C CA . GLN A 1 273 ? -19.860 4.089 -20.916 1.00 45.62 273 GLN A CA 1
ATOM 2255 C C . GLN A 1 273 ? -19.530 3.350 -22.214 1.00 45.62 273 GLN A C 1
ATOM 2257 O O . GLN A 1 273 ? -18.435 2.810 -22.368 1.00 45.62 273 GLN A O 1
ATOM 2262 N N . LEU A 1 274 ? -20.486 3.354 -23.148 1.00 45.62 274 LEU A N 1
ATOM 2263 C CA . LEU A 1 274 ? -20.261 2.983 -24.544 1.00 45.62 274 LEU A CA 1
ATOM 2264 C C . LEU A 1 274 ? -19.063 3.789 -25.060 1.00 45.62 274 LEU A C 1
ATOM 2266 O O . LEU A 1 274 ? -19.105 5.021 -25.077 1.00 45.62 274 LEU A O 1
ATOM 2270 N N . LYS A 1 275 ? -17.987 3.105 -25.455 1.00 39.44 275 LYS A N 1
ATOM 2271 C CA . LYS A 1 275 ? -16.900 3.744 -26.198 1.00 39.44 275 LYS A CA 1
ATOM 2272 C C . LYS A 1 275 ? -17.501 4.250 -27.510 1.00 39.44 275 LYS A C 1
ATOM 2274 O O . LYS A 1 275 ? -18.036 3.450 -28.271 1.00 39.44 275 LYS A O 1
ATOM 2279 N N . MET A 1 276 ? -17.458 5.559 -27.755 1.00 38.44 276 MET A N 1
ATOM 2280 C CA . MET A 1 276 ? -17.706 6.074 -29.101 1.00 38.44 276 MET A CA 1
ATOM 2281 C C . MET A 1 276 ? -16.516 5.658 -29.962 1.00 38.44 276 MET A C 1
ATOM 2283 O O . MET A 1 276 ? -15.414 6.178 -29.795 1.00 38.44 276 MET A O 1
ATOM 2287 N N . GLU A 1 277 ? -16.739 4.665 -30.816 1.00 39.41 277 GLU A N 1
ATOM 2288 C CA . GLU A 1 277 ? -15.860 4.369 -31.941 1.00 39.41 277 GLU A CA 1
ATOM 2289 C C . GLU A 1 277 ? -15.963 5.551 -32.917 1.00 39.41 277 GLU A C 1
ATOM 2291 O O . GLU A 1 277 ? -17.064 5.896 -33.356 1.00 39.41 277 GLU A O 1
ATOM 2296 N N . PHE A 1 278 ? -14.835 6.215 -33.176 1.00 38.94 278 PHE A N 1
ATOM 2297 C CA . PHE A 1 278 ? -14.677 7.188 -34.257 1.00 38.94 278 PHE A CA 1
ATOM 2298 C C . PHE A 1 278 ? -13.984 6.517 -35.439 1.00 38.94 278 PHE A C 1
ATOM 2300 O O . PHE A 1 278 ? -13.056 5.715 -35.179 1.00 38.94 278 PHE A O 1
#

pLDDT: mean 85.23, std 12.92, range [38.44, 95.69]

Solvent-accessible surface area (backbone atoms only — not comparable to full-atom values): 16407 Å² total; per-residue (Å²): 109,71,71,61,55,51,52,52,51,56,58,51,45,55,59,59,31,12,66,31,91,87,37,97,58,50,34,61,64,63,43,48,55,53,51,55,51,42,48,51,54,51,50,54,53,52,51,54,46,53,75,73,34,79,81,42,41,82,76,43,69,58,81,89,50,74,43,74,44,59,60,77,90,48,49,68,59,54,53,50,52,52,52,55,47,28,67,73,70,70,48,86,84,87,87,82,64,64,72,46,72,52,66,79,48,89,61,28,31,41,41,32,29,70,86,74,50,73,46,55,29,56,80,49,54,81,66,49,84,86,70,81,48,82,70,73,81,86,57,88,62,50,39,39,47,41,41,52,32,53,46,37,35,78,75,67,71,39,55,57,70,59,46,57,75,67,57,83,57,69,70,33,52,23,32,72,50,68,63,69,80,67,41,42,36,34,37,44,31,77,57,95,90,38,83,46,77,43,82,51,60,58,65,42,31,30,32,53,13,78,58,65,23,39,46,30,40,34,31,74,87,80,64,50,75,42,60,75,58,80,78,88,64,24,33,33,85,49,78,66,92,75,93,67,62,76,78,76,63,37,62,34,62,67,61,53,49,49,56,38,49,56,51,49,43,70,66,52,64,78,76,83,65,82,77,80,84,126

Nearest PDB structures (foldseek):
  2y9j-assembly1_Y  TM=5.886E-01  e=1.158E+00  Salmonella enterica subsp. enterica serovar Typhimurium
  1yj7-assembly1_C  TM=5.946E-01  e=4.276E+00  Escherichia coli
  2e5v-assembly2_B  TM=1.390E-01  e=6.363E+00  Sulfurisphaera tokodaii